Protein AF-A0A959SW18-F1 (afdb_monomer)

Foldseek 3Di:
DDWDWDADPVRPDTDTPDDDDFFDKDAADDPDDQFHKDFPDDRMDTDDPDDDDTDIHGPFAWFAWAWEFEPAFDFPWWKAKAWPVGPDGDIDGDDDGDGPTTDGFFIWIAMDTDDDPFQWDKDQRIDTHHNHHGYIYTHRPDDPPPPDPDPPDDDDQPAALVRDPDDQVWDKDDKDAAEDDPCGRQKIKIWALNPPHQPRNSPEIFIWMARNVSSHIHTQQAAPVSHHFPWHKDNWDADRHRFKIKTWTQRCRHPVPDNPSDIDIDMGGHD

Secondary structure (DSSP, 8-state):
--------SS-S----SSPPPTT-EEE----S-SS--EE-S-SEEE--SS-----EE--PPPEEEEEE---SPPTT-EEEEEETT-----EE-SS--EEEEEEETT-EEEEEEEE-SS--EEES-EEE--SSPPP-EEE-SPP-----S--------SS-TT------SS--EEEEEE--GGGTT-EEEEEE--TTSTT--SSS-EEEEEETTTTEEEE-SB-TTSPBPSS-EEEEEE-TTS-EEEEEE--TTTTSS--SSS-EEEEEE--

Structure (mmCIF, N/CA/C/O backbone):
data_AF-A0A959SW18-F1
#
_entry.id   AF-A0A959SW18-F1
#
loop_
_atom_site.group_PDB
_atom_site.id
_atom_site.type_symbol
_atom_site.label_atom_id
_atom_site.label_alt_id
_atom_site.label_comp_id
_atom_site.label_asym_id
_atom_site.label_entity_id
_atom_site.label_seq_id
_atom_site.pdbx_PDB_ins_code
_atom_site.Cartn_x
_atom_site.Cartn_y
_atom_site.Cartn_z
_atom_site.occupancy
_atom_site.B_iso_or_equiv
_atom_site.auth_seq_id
_atom_site.auth_comp_id
_atom_site.auth_asym_id
_atom_site.auth_atom_id
_atom_site.pdbx_PDB_model_num
ATOM 1 N N . MET A 1 1 ? 42.112 -13.154 -60.199 1.00 58.56 1 MET A N 1
ATOM 2 C CA . MET A 1 1 ? 41.289 -13.096 -58.971 1.00 58.56 1 MET A CA 1
ATOM 3 C C . MET A 1 1 ? 40.804 -11.661 -58.847 1.00 58.56 1 MET A C 1
ATOM 5 O O . MET A 1 1 ? 41.633 -10.777 -59.016 1.00 58.56 1 MET A O 1
ATOM 9 N N . ILE A 1 2 ? 39.502 -11.412 -58.680 1.00 68.75 2 ILE A N 1
ATOM 10 C CA . ILE A 1 2 ? 38.992 -10.038 -58.537 1.00 68.75 2 ILE A CA 1
ATOM 11 C C . ILE A 1 2 ? 39.357 -9.565 -57.130 1.00 68.75 2 ILE A C 1
ATOM 13 O O . ILE A 1 2 ? 38.978 -10.212 -56.157 1.00 68.75 2 ILE A O 1
ATOM 17 N N . GLN A 1 3 ? 40.125 -8.483 -57.039 1.00 74.56 3 GLN A N 1
ATOM 18 C CA . GLN A 1 3 ? 40.447 -7.830 -55.774 1.00 74.56 3 GLN A CA 1
ATOM 19 C C . GLN A 1 3 ? 39.430 -6.714 -55.527 1.00 74.56 3 GLN A C 1
ATOM 21 O O . GLN A 1 3 ? 39.090 -5.968 -56.446 1.00 74.56 3 GLN A O 1
ATOM 26 N N . THR A 1 4 ? 38.946 -6.588 -54.293 1.00 77.12 4 THR A N 1
ATOM 27 C CA . THR A 1 4 ? 37.979 -5.553 -53.909 1.00 77.12 4 THR A CA 1
ATOM 28 C C . THR A 1 4 ? 38.541 -4.746 -52.752 1.00 77.12 4 THR A C 1
ATOM 30 O O . THR A 1 4 ? 38.986 -5.308 -51.755 1.00 77.12 4 THR A O 1
ATOM 33 N N . ALA A 1 5 ? 38.502 -3.427 -52.894 1.00 76.12 5 ALA A N 1
ATOM 34 C CA . ALA A 1 5 ? 38.758 -2.474 -51.827 1.00 76.12 5 ALA A CA 1
ATOM 35 C C . ALA A 1 5 ? 37.468 -1.677 -51.590 1.00 76.12 5 ALA A C 1
ATOM 37 O O . ALA A 1 5 ? 36.764 -1.346 -52.545 1.00 76.12 5 ALA A O 1
ATOM 38 N N . VAL A 1 6 ? 37.139 -1.409 -50.326 1.00 76.69 6 VAL A N 1
ATOM 39 C CA . VAL A 1 6 ? 35.914 -0.698 -49.936 1.00 76.69 6 VAL A CA 1
ATOM 40 C C . VAL A 1 6 ? 36.297 0.627 -49.293 1.00 76.69 6 VAL A C 1
ATOM 42 O O . VAL A 1 6 ? 37.178 0.668 -48.440 1.00 76.69 6 VAL A O 1
ATOM 45 N N . LEU A 1 7 ? 35.627 1.694 -49.722 1.00 73.00 7 LEU A N 1
ATOM 46 C CA . LEU A 1 7 ? 35.718 3.034 -49.150 1.00 73.00 7 LEU A CA 1
ATOM 47 C C . LEU A 1 7 ? 34.389 3.356 -48.470 1.00 73.00 7 LEU A C 1
ATOM 49 O O . LEU A 1 7 ? 33.325 3.000 -48.985 1.00 73.00 7 LEU A O 1
ATOM 53 N N . ASP A 1 8 ? 34.448 4.057 -47.347 1.00 72.12 8 ASP A N 1
ATOM 54 C CA . ASP A 1 8 ? 33.274 4.562 -46.643 1.00 72.12 8 ASP A CA 1
ATOM 55 C C . ASP A 1 8 ? 33.537 5.978 -46.110 1.00 72.12 8 ASP A C 1
ATOM 57 O O . ASP A 1 8 ? 34.597 6.565 -46.326 1.00 72.12 8 ASP A O 1
ATOM 61 N N . SER A 1 9 ? 32.555 6.560 -45.424 1.00 66.25 9 SER A N 1
ATOM 62 C CA . SER A 1 9 ? 32.681 7.912 -44.872 1.00 66.25 9 SER A CA 1
ATOM 63 C C . SER A 1 9 ? 33.751 8.050 -43.782 1.00 66.25 9 SER A C 1
ATOM 65 O O . SER A 1 9 ? 34.141 9.173 -43.475 1.00 66.25 9 SER A O 1
ATOM 67 N N . ALA A 1 10 ? 34.204 6.950 -43.177 1.00 65.31 10 ALA A N 1
ATOM 68 C CA . ALA A 1 10 ? 35.284 6.937 -42.194 1.00 65.31 10 ALA A CA 1
ATOM 69 C C . ALA A 1 10 ? 36.661 6.685 -42.841 1.00 65.31 10 ALA A C 1
ATOM 71 O O . ALA A 1 10 ? 37.680 7.083 -42.278 1.00 65.31 10 ALA A O 1
ATOM 72 N N . HIS A 1 11 ? 36.698 6.088 -44.036 1.00 75.75 11 HIS A N 1
ATOM 73 C CA . HIS A 1 11 ? 37.912 5.713 -44.757 1.00 75.75 11 HIS A CA 1
ATOM 74 C C . HIS A 1 11 ? 37.887 6.260 -46.189 1.00 75.75 11 HIS A C 1
ATOM 76 O O . HIS A 1 11 ? 37.471 5.589 -47.134 1.00 75.75 11 HIS A O 1
ATOM 82 N N . LEU A 1 12 ? 38.383 7.492 -46.347 1.00 73.25 12 LEU A N 1
ATOM 83 C CA . LEU A 1 12 ? 38.463 8.191 -47.640 1.00 73.25 12 LEU A CA 1
ATOM 84 C C . LEU A 1 12 ? 39.585 7.675 -48.559 1.00 73.25 12 LEU A C 1
ATOM 86 O O . LEU A 1 12 ? 39.677 8.092 -49.711 1.00 73.25 12 LEU A O 1
ATOM 90 N N . THR A 1 13 ? 40.410 6.756 -48.056 1.00 78.31 13 THR A N 1
ATOM 91 C CA . THR A 1 13 ? 41.471 6.075 -48.798 1.00 78.31 13 THR A CA 1
ATOM 92 C C . THR A 1 13 ? 41.368 4.583 -48.523 1.00 78.31 13 THR A C 1
ATOM 94 O O . THR A 1 13 ? 41.236 4.176 -47.369 1.00 78.31 13 THR A O 1
ATOM 97 N N . ALA A 1 14 ? 41.462 3.762 -49.567 1.00 74.94 14 ALA A N 1
ATOM 98 C CA . ALA A 1 14 ? 41.478 2.313 -49.445 1.00 74.94 14 ALA A CA 1
ATOM 99 C C . ALA A 1 14 ? 42.622 1.728 -50.267 1.00 74.94 14 ALA A C 1
ATOM 101 O O . ALA A 1 14 ? 42.955 2.221 -51.344 1.00 74.94 14 ALA A O 1
ATOM 102 N N . TYR A 1 15 ? 43.202 0.655 -49.745 1.00 78.38 15 TYR A N 1
ATOM 103 C CA . TYR A 1 15 ? 44.282 -0.079 -50.385 1.00 78.38 15 TYR A CA 1
ATOM 104 C C . TYR A 1 15 ? 43.770 -1.454 -50.789 1.00 78.38 15 TYR A C 1
ATOM 106 O O . TYR A 1 15 ? 42.991 -2.076 -50.063 1.00 78.38 15 TYR A O 1
ATOM 114 N N . PHE A 1 16 ? 44.206 -1.938 -51.949 1.00 75.56 16 PHE A N 1
ATOM 115 C CA . PHE A 1 16 ? 43.901 -3.305 -52.341 1.00 75.56 16 PHE A CA 1
ATOM 116 C C . PHE A 1 16 ? 44.627 -4.295 -51.418 1.00 75.56 16 PHE A C 1
ATOM 118 O O . PHE A 1 16 ? 45.749 -4.019 -50.989 1.00 75.56 16 PHE A O 1
ATOM 125 N N . PRO A 1 17 ? 44.029 -5.466 -51.129 1.00 71.56 17 PRO A N 1
ATOM 126 C CA . PRO A 1 17 ? 44.628 -6.465 -50.237 1.00 71.56 17 PRO A CA 1
ATOM 127 C C . PRO A 1 17 ? 45.965 -7.019 -50.748 1.00 71.56 17 PRO A C 1
ATOM 129 O O . PRO A 1 17 ? 46.736 -7.598 -49.986 1.00 71.56 17 PRO A O 1
ATOM 132 N N . GLN A 1 18 ? 46.218 -6.884 -52.050 1.00 77.06 18 GLN A N 1
ATOM 133 C CA . GLN A 1 18 ? 47.442 -7.288 -52.729 1.00 77.06 18 GLN A CA 1
ATOM 134 C C . GLN A 1 18 ? 47.889 -6.176 -53.677 1.00 77.06 18 GLN A C 1
ATOM 136 O O . GLN A 1 18 ? 47.061 -5.415 -54.186 1.00 77.06 18 GLN A O 1
ATOM 141 N N . GLN A 1 19 ? 49.197 -6.102 -53.925 1.00 74.94 19 GLN A N 1
ATOM 142 C CA . GLN A 1 19 ? 49.773 -5.176 -54.894 1.00 74.94 19 GLN A CA 1
ATOM 143 C C . GLN A 1 19 ? 49.234 -5.496 -56.295 1.00 74.94 19 GLN A C 1
ATOM 145 O O . GLN A 1 19 ? 49.289 -6.643 -56.736 1.00 74.94 19 GLN A O 1
ATOM 150 N N . LEU A 1 20 ? 48.680 -4.485 -56.965 1.00 76.88 20 LEU A N 1
ATOM 151 C CA . LEU A 1 20 ? 48.174 -4.603 -58.330 1.00 76.88 20 LEU A CA 1
ATOM 152 C C . LEU A 1 20 ? 49.285 -4.272 -59.329 1.00 76.88 20 LEU A C 1
ATOM 154 O O . LEU A 1 20 ? 50.064 -3.343 -59.107 1.00 76.88 20 LEU A O 1
ATOM 158 N N . ASP A 1 21 ? 49.332 -5.005 -60.438 1.00 81.94 21 ASP A N 1
ATOM 159 C CA . ASP A 1 21 ? 50.273 -4.726 -61.522 1.00 81.94 21 ASP A CA 1
ATOM 160 C C . ASP A 1 21 ? 49.770 -3.566 -62.392 1.00 81.94 21 ASP A C 1
ATOM 162 O O . ASP A 1 21 ? 48.576 -3.453 -62.693 1.00 81.94 21 ASP A O 1
ATOM 166 N N . SER A 1 22 ? 50.696 -2.723 -62.853 1.00 80.06 22 SER A N 1
ATOM 167 C CA . SER A 1 22 ? 50.399 -1.689 -63.849 1.00 80.06 22 SER A CA 1
ATOM 168 C C . SER A 1 22 ? 49.852 -2.335 -65.127 1.00 80.06 22 SER A C 1
ATOM 170 O O . SER A 1 22 ? 50.411 -3.316 -65.619 1.00 80.06 22 SER A O 1
ATOM 172 N N . GLY A 1 23 ? 48.745 -1.812 -65.659 1.00 79.75 23 GLY A N 1
ATOM 173 C CA . GLY A 1 23 ? 48.046 -2.407 -66.805 1.00 79.75 23 GLY A CA 1
ATOM 174 C C . GLY A 1 23 ? 46.789 -3.218 -66.457 1.00 79.75 23 GLY A C 1
ATOM 175 O O . GLY A 1 23 ? 46.028 -3.559 -67.361 1.00 79.75 23 GLY A O 1
ATOM 176 N N . GLN A 1 24 ? 46.518 -3.498 -65.177 1.00 85.31 24 GLN A N 1
ATOM 177 C CA . GLN A 1 24 ? 45.291 -4.192 -64.762 1.00 85.31 24 GLN A CA 1
ATOM 178 C C . GLN A 1 24 ? 44.058 -3.277 -64.822 1.00 85.31 24 GLN A C 1
ATOM 180 O O . GLN A 1 24 ? 44.128 -2.104 -64.465 1.00 85.31 24 GLN A O 1
ATOM 185 N N . HIS A 1 25 ? 42.909 -3.811 -65.247 1.00 85.25 25 HIS A N 1
ATOM 186 C CA . HIS A 1 25 ? 41.654 -3.056 -65.288 1.00 85.25 25 HIS A CA 1
ATOM 187 C C . HIS A 1 25 ? 40.999 -2.955 -63.909 1.00 85.25 25 HIS A C 1
ATOM 189 O O . HIS A 1 25 ? 40.935 -3.940 -63.174 1.00 85.25 25 HIS A O 1
ATOM 195 N N . TYR A 1 26 ? 40.433 -1.790 -63.601 1.00 84.50 26 TYR A N 1
ATOM 196 C CA . TYR A 1 26 ? 39.593 -1.583 -62.424 1.00 84.50 26 TYR A CA 1
ATOM 197 C C . TYR A 1 26 ? 38.208 -1.069 -62.818 1.00 84.50 26 TYR A C 1
ATOM 199 O O . TYR A 1 26 ? 38.037 -0.428 -63.855 1.00 84.50 26 TYR A O 1
ATOM 207 N N . THR A 1 27 ? 37.227 -1.332 -61.955 1.00 85.62 27 THR A N 1
ATOM 208 C CA . THR A 1 27 ? 35.882 -0.747 -62.010 1.00 85.62 27 THR A CA 1
ATOM 209 C C . THR A 1 27 ? 35.487 -0.282 -60.614 1.00 85.62 27 THR A C 1
ATOM 211 O O . THR A 1 27 ? 35.917 -0.856 -59.614 1.00 85.62 27 THR A O 1
ATOM 214 N N . ILE A 1 28 ? 34.694 0.780 -60.549 1.00 82.12 28 ILE A N 1
ATOM 215 C CA . ILE A 1 28 ? 34.206 1.395 -59.321 1.00 82.12 28 ILE A CA 1
ATOM 216 C C . ILE A 1 28 ? 32.687 1.384 -59.393 1.00 82.12 28 ILE A C 1
ATOM 218 O O . ILE A 1 28 ? 32.089 1.904 -60.336 1.00 82.12 28 ILE A O 1
ATOM 222 N N . ALA A 1 29 ? 32.065 0.805 -58.375 1.00 81.94 29 ALA A N 1
ATOM 223 C CA . ALA A 1 29 ? 30.624 0.782 -58.227 1.00 81.94 29 ALA A CA 1
ATOM 224 C C . ALA A 1 29 ? 30.258 1.084 -56.780 1.00 81.94 29 ALA A C 1
ATOM 226 O O . ALA A 1 29 ? 30.948 0.676 -55.844 1.00 81.94 29 ALA A O 1
ATOM 227 N N . GLN A 1 30 ? 29.144 1.783 -56.599 1.00 81.62 30 GLN A N 1
ATOM 228 C CA . GLN A 1 30 ? 28.550 1.902 -55.285 1.00 81.62 30 GLN A CA 1
ATOM 229 C C . GLN A 1 30 ? 27.933 0.557 -54.895 1.00 81.62 30 GLN A C 1
ATOM 231 O O . GLN A 1 30 ? 27.049 0.052 -55.581 1.00 81.62 30 GLN A O 1
ATOM 236 N N . ILE A 1 31 ? 28.397 -0.008 -53.783 1.00 78.12 31 ILE A N 1
ATOM 237 C CA . ILE A 1 31 ? 27.920 -1.304 -53.283 1.00 78.12 31 ILE A CA 1
ATOM 238 C C . ILE A 1 31 ? 26.751 -1.172 -52.299 1.00 78.12 31 ILE A C 1
ATOM 240 O O . ILE A 1 31 ? 25.928 -2.074 -52.195 1.00 78.12 31 ILE A O 1
ATOM 244 N N . SER A 1 32 ? 26.681 -0.063 -51.557 1.00 70.06 32 SER A N 1
ATOM 245 C CA . SER A 1 32 ? 25.625 0.216 -50.582 1.00 70.06 32 SER A CA 1
ATOM 246 C C . SER A 1 32 ? 25.574 1.708 -50.238 1.00 70.06 32 SER A C 1
ATOM 248 O O . SER A 1 32 ? 26.474 2.477 -50.588 1.00 70.06 32 SER A O 1
ATOM 250 N N . GLY A 1 33 ? 24.505 2.126 -49.567 1.00 66.25 33 GLY A N 1
ATOM 251 C CA . GLY A 1 33 ? 24.338 3.481 -49.048 1.00 66.25 33 GLY A CA 1
ATOM 252 C C . GLY A 1 33 ? 22.934 4.035 -49.303 1.00 66.25 33 GLY A C 1
ATOM 253 O O . GLY A 1 33 ? 22.247 3.573 -50.210 1.00 66.25 33 GLY A O 1
ATOM 254 N N . PRO A 1 34 ? 22.500 5.043 -48.527 1.00 61.22 34 PRO A N 1
ATOM 255 C CA . PRO A 1 34 ? 21.140 5.592 -48.596 1.00 61.22 34 PRO A CA 1
ATOM 256 C C . PRO A 1 34 ? 20.905 6.506 -49.812 1.00 61.22 34 PRO A C 1
ATOM 258 O O . PRO A 1 34 ? 19.837 7.090 -49.955 1.00 61.22 34 PRO A O 1
ATOM 261 N N . ARG A 1 35 ? 21.916 6.694 -50.667 1.00 69.00 35 ARG A N 1
ATOM 262 C CA . ARG A 1 35 ? 21.889 7.584 -51.835 1.00 69.00 35 ARG A CA 1
ATOM 263 C C . ARG A 1 35 ? 22.363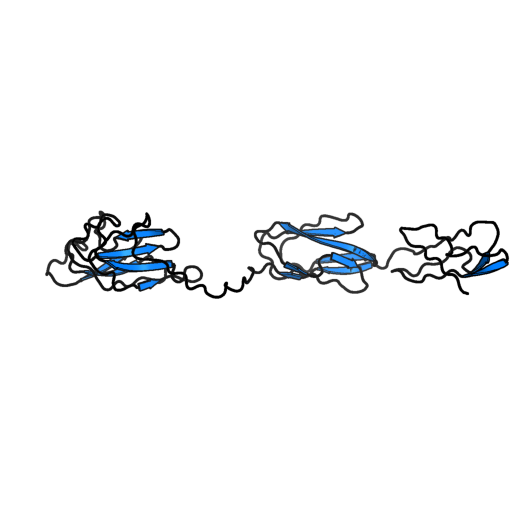 6.804 -53.044 1.00 69.00 35 ARG A C 1
ATOM 265 O O . ARG A 1 35 ? 23.291 6.021 -52.902 1.00 69.00 35 ARG A O 1
ATOM 272 N N . THR A 1 36 ? 21.817 7.075 -54.223 1.00 72.38 36 THR A N 1
ATOM 273 C CA . THR A 1 36 ? 22.502 6.701 -55.467 1.00 72.38 36 THR A CA 1
ATOM 274 C C . THR A 1 36 ? 23.534 7.779 -55.768 1.00 72.38 36 THR A C 1
ATOM 276 O O . THR A 1 36 ? 23.188 8.937 -55.997 1.00 72.38 36 THR A O 1
ATOM 279 N N . CYS A 1 37 ? 24.806 7.417 -55.698 1.00 76.31 37 CYS A N 1
ATOM 280 C CA . CYS A 1 37 ? 25.914 8.326 -55.910 1.00 76.31 37 CYS A CA 1
ATOM 281 C C . CYS A 1 37 ? 26.321 8.355 -57.384 1.00 76.31 37 CYS A C 1
ATOM 283 O O . CYS A 1 37 ? 26.583 7.317 -57.990 1.00 76.31 37 CYS A O 1
ATOM 285 N N . ASN A 1 38 ? 26.444 9.556 -57.945 1.00 79.19 38 ASN A N 1
ATOM 286 C CA . ASN A 1 38 ? 26.991 9.738 -59.281 1.00 79.19 38 ASN A CA 1
ATOM 287 C C . ASN A 1 38 ? 28.516 9.805 -59.192 1.00 79.19 38 ASN A C 1
ATOM 289 O O . ASN A 1 38 ? 29.076 10.685 -58.534 1.00 79.19 38 ASN A O 1
ATOM 293 N N . LEU A 1 39 ? 29.192 8.879 -59.868 1.00 79.00 39 LEU A N 1
ATOM 294 C CA . LEU A 1 39 ? 30.636 8.943 -60.067 1.00 79.00 39 LEU A CA 1
ATOM 295 C C . LEU A 1 39 ? 30.913 10.067 -61.072 1.00 79.00 39 LEU A C 1
ATOM 297 O O . LEU A 1 39 ? 30.594 9.954 -62.250 1.00 79.00 39 LEU A O 1
ATOM 301 N N . LEU A 1 40 ? 31.460 11.179 -60.582 1.00 71.69 40 LEU A N 1
ATOM 302 C CA . LEU A 1 40 ? 31.761 12.378 -61.375 1.00 71.69 40 LEU A CA 1
ATOM 303 C C . LEU A 1 40 ? 33.093 12.252 -62.140 1.00 71.69 40 LEU A C 1
ATOM 305 O O . LEU A 1 40 ? 33.457 13.132 -62.913 1.00 71.69 40 LEU A O 1
ATOM 309 N N . SER A 1 41 ? 33.822 11.161 -61.904 1.00 73.00 41 SER A N 1
ATOM 310 C CA . SER A 1 41 ? 35.106 10.791 -62.518 1.00 73.00 41 SER A CA 1
ATOM 311 C C . SER A 1 41 ? 34.987 9.421 -63.206 1.00 73.00 41 SER A C 1
ATOM 313 O O . SER A 1 41 ? 33.931 8.791 -63.133 1.00 73.00 41 SER A O 1
ATOM 315 N N . GLN A 1 42 ? 36.038 8.954 -63.894 1.00 73.44 42 GLN A N 1
ATOM 316 C CA . GLN A 1 42 ? 36.007 7.664 -64.597 1.00 73.44 42 GLN A CA 1
ATOM 317 C C . GLN A 1 42 ? 35.749 6.505 -63.618 1.00 73.44 42 GLN A C 1
ATOM 319 O O . GLN A 1 42 ? 36.526 6.260 -62.701 1.00 73.44 42 GLN A O 1
ATOM 324 N N . ASN A 1 43 ? 34.649 5.776 -63.828 1.00 74.44 43 ASN A N 1
ATOM 325 C CA . ASN A 1 43 ? 34.240 4.627 -63.013 1.00 74.44 43 ASN A CA 1
ATOM 326 C C . ASN A 1 43 ? 34.921 3.312 -63.423 1.00 74.44 43 ASN A C 1
ATOM 328 O O . ASN A 1 43 ? 34.624 2.258 -62.867 1.00 74.44 43 ASN A O 1
ATOM 332 N N . GLN A 1 44 ? 35.809 3.361 -64.408 1.00 84.00 44 GLN A N 1
ATOM 333 C CA . GLN A 1 44 ? 36.620 2.245 -64.863 1.00 84.00 44 GLN A CA 1
ATOM 334 C C . GLN A 1 44 ? 37.891 2.777 -65.515 1.00 84.00 44 GLN A C 1
ATOM 336 O O . GLN A 1 44 ? 37.883 3.861 -66.099 1.00 84.00 44 GLN A O 1
ATOM 341 N N . GLY A 1 45 ? 38.972 2.012 -65.447 1.00 84.44 45 GLY A N 1
ATOM 342 C CA . GLY A 1 45 ? 40.250 2.427 -66.007 1.00 84.44 45 GLY A CA 1
ATOM 343 C C . GLY A 1 45 ? 41.312 1.348 -65.889 1.00 84.44 45 GLY A C 1
ATOM 344 O O . GLY A 1 45 ? 41.001 0.171 -65.703 1.00 84.44 45 GLY A O 1
ATOM 345 N N . VAL A 1 46 ? 42.570 1.761 -66.021 1.00 85.00 46 VAL A N 1
ATOM 346 C CA . VAL A 1 46 ? 43.739 0.888 -65.918 1.00 85.00 46 VAL A CA 1
ATOM 347 C C . VAL A 1 46 ? 44.635 1.383 -64.787 1.00 85.00 46 VAL A C 1
ATOM 349 O O . VAL A 1 46 ? 44.885 2.583 -64.673 1.00 85.00 46 VAL A O 1
ATOM 352 N N . VAL A 1 47 ? 45.095 0.465 -63.939 1.00 83.19 47 VAL A N 1
ATOM 353 C CA . VAL A 1 47 ? 46.028 0.743 -62.845 1.00 83.19 47 VAL A CA 1
ATOM 354 C C . VAL A 1 47 ? 47.339 1.266 -63.427 1.00 83.19 47 VAL A C 1
ATOM 356 O O . VAL A 1 47 ? 47.889 0.687 -64.365 1.00 83.19 47 VAL A O 1
ATOM 359 N N . SER A 1 48 ? 47.834 2.363 -62.859 1.00 83.00 48 SER A N 1
ATOM 360 C CA . SER A 1 48 ? 49.099 2.997 -63.230 1.00 83.00 48 SER A CA 1
ATOM 361 C C . SER A 1 48 ? 49.916 3.316 -61.977 1.00 83.00 48 SER A C 1
ATOM 363 O O . SER A 1 48 ? 49.490 3.031 -60.861 1.00 83.00 48 SER A O 1
ATOM 365 N N . ASN A 1 49 ? 51.077 3.949 -62.149 1.00 80.56 49 ASN A N 1
ATOM 366 C CA . ASN A 1 49 ? 51.957 4.335 -61.041 1.00 80.56 49 ASN A CA 1
ATOM 367 C C . ASN A 1 49 ? 51.481 5.603 -60.297 1.00 80.56 49 ASN A C 1
ATOM 369 O O . ASN A 1 49 ? 52.271 6.242 -59.606 1.00 80.56 49 ASN A O 1
ATOM 373 N N . SER A 1 50 ? 50.229 6.018 -60.485 1.00 81.62 50 SER A N 1
ATOM 374 C CA . SER A 1 50 ? 49.632 7.203 -59.867 1.00 81.62 50 SER A CA 1
ATOM 375 C C . SER A 1 50 ? 48.336 6.842 -59.153 1.00 81.62 50 SER A C 1
ATOM 377 O O . SER A 1 50 ? 47.616 5.939 -59.586 1.00 81.62 50 SER A O 1
ATOM 379 N N . ASP A 1 51 ? 48.035 7.577 -58.082 1.00 79.50 51 ASP A N 1
ATOM 380 C CA . ASP A 1 51 ? 46.813 7.391 -57.305 1.00 79.50 51 ASP A CA 1
ATOM 381 C C . ASP A 1 51 ? 45.564 7.613 -58.166 1.00 79.50 51 ASP A C 1
ATOM 383 O O . ASP A 1 51 ? 45.488 8.533 -58.987 1.00 79.50 51 ASP A O 1
ATOM 387 N N . ILE A 1 52 ? 44.554 6.771 -57.953 1.00 79.00 52 ILE A N 1
ATOM 388 C CA . ILE A 1 52 ? 43.260 6.886 -58.622 1.00 79.00 52 ILE A CA 1
ATOM 389 C C . ILE A 1 52 ? 42.380 7.808 -57.781 1.00 79.00 52 ILE A C 1
ATOM 391 O O . ILE A 1 52 ? 41.907 7.436 -56.708 1.00 79.00 52 ILE A O 1
ATOM 395 N N . LEU A 1 53 ? 42.155 9.021 -58.279 1.00 76.56 53 LEU A N 1
ATOM 396 C CA . LEU A 1 53 ? 41.313 10.018 -57.626 1.00 76.56 53 LEU A CA 1
ATOM 397 C C . LEU A 1 53 ? 39.856 9.845 -58.062 1.00 76.56 53 LEU A C 1
ATOM 399 O O . LEU A 1 53 ? 39.522 10.021 -59.234 1.00 76.56 53 LEU A O 1
ATOM 403 N N . ILE A 1 54 ? 38.985 9.518 -57.107 1.00 76.06 54 ILE A N 1
ATOM 404 C CA . ILE A 1 54 ? 37.560 9.293 -57.353 1.00 76.06 54 ILE A CA 1
ATOM 405 C C . ILE A 1 54 ? 36.774 10.474 -56.793 1.00 76.06 54 ILE A C 1
ATOM 407 O O . ILE A 1 54 ? 36.780 10.737 -55.594 1.00 76.06 54 ILE A O 1
ATOM 411 N N . SER A 1 55 ? 36.064 11.174 -57.671 1.00 77.06 55 SER A N 1
ATOM 412 C CA . SER A 1 55 ? 35.098 12.206 -57.292 1.00 77.06 55 SER A CA 1
ATOM 413 C C . SER A 1 55 ? 33.683 11.644 -57.357 1.00 77.06 55 SER A C 1
ATOM 415 O O . SER A 1 55 ? 33.263 11.131 -58.397 1.00 77.06 55 SER A O 1
ATOM 417 N N . VAL A 1 56 ? 32.946 11.750 -56.251 1.00 77.12 56 VAL A N 1
ATOM 418 C CA . VAL A 1 56 ? 31.601 11.184 -56.097 1.00 77.12 56 VAL A CA 1
ATOM 419 C C . VAL A 1 56 ? 30.640 12.262 -55.603 1.00 77.12 56 VAL A C 1
ATOM 421 O O . VAL A 1 56 ? 30.880 12.893 -54.578 1.00 77.12 56 VAL A O 1
ATOM 424 N N . GLY A 1 57 ? 29.541 12.470 -56.328 1.00 76.38 57 GLY A N 1
ATOM 425 C CA . GLY A 1 57 ? 28.469 13.387 -55.951 1.00 76.38 57 GLY A CA 1
ATOM 426 C C . GLY A 1 57 ? 27.195 12.622 -55.621 1.00 76.38 57 GLY A C 1
ATOM 427 O O . GLY A 1 57 ? 26.586 12.032 -56.508 1.00 76.38 57 GLY A O 1
ATOM 428 N N . CYS A 1 58 ? 26.761 12.649 -54.361 1.00 71.25 58 CYS A N 1
ATOM 429 C CA . CYS A 1 58 ? 25.589 11.883 -53.913 1.00 71.25 58 CYS A CA 1
ATOM 430 C C . CYS A 1 58 ? 24.327 12.729 -53.662 1.00 71.25 58 CYS A C 1
ATOM 432 O O . CYS A 1 58 ? 23.334 12.195 -53.178 1.00 71.25 58 CYS A O 1
ATOM 434 N N . GLY A 1 59 ? 24.355 14.038 -53.947 1.00 70.38 59 GLY A N 1
ATOM 435 C CA . GLY A 1 59 ? 23.225 14.947 -53.702 1.00 70.38 59 GLY A CA 1
ATOM 436 C C . GLY A 1 59 ? 22.795 15.042 -52.226 1.00 70.38 59 GLY A C 1
ATOM 437 O O . GLY A 1 59 ? 23.506 14.587 -51.321 1.00 70.38 59 GLY A O 1
ATOM 438 N N . HIS A 1 60 ? 21.625 15.644 -51.988 1.00 62.03 60 HIS A N 1
ATOM 439 C CA . HIS A 1 60 ? 20.966 15.662 -50.676 1.00 62.03 60 HIS A CA 1
ATOM 440 C C . HIS A 1 60 ? 20.084 14.413 -50.507 1.00 62.03 60 HIS A C 1
ATOM 442 O O . HIS A 1 60 ? 19.442 14.012 -51.479 1.00 62.03 60 HIS A O 1
ATOM 448 N N . PRO A 1 61 ? 20.025 13.795 -49.313 1.00 59.38 61 PRO A N 1
ATOM 449 C CA . PRO A 1 61 ? 19.163 12.637 -49.094 1.00 59.38 61 PRO A CA 1
ATOM 450 C C . PRO A 1 61 ? 17.683 12.991 -49.290 1.00 59.38 61 PRO A C 1
ATOM 452 O O . PRO A 1 61 ? 17.288 14.121 -48.977 1.00 59.38 61 PRO A O 1
ATOM 455 N N . PRO A 1 62 ? 16.851 12.037 -49.743 1.00 61.06 62 PRO A N 1
ATOM 456 C CA . PRO A 1 62 ? 15.408 12.196 -49.675 1.00 61.06 62 PRO A CA 1
ATOM 457 C C . PRO A 1 62 ? 14.981 12.382 -48.217 1.00 61.06 62 PRO A C 1
ATOM 459 O O . PRO A 1 62 ? 15.586 11.836 -47.289 1.00 61.06 62 PRO A O 1
ATOM 462 N N . LEU A 1 63 ? 13.947 13.197 -48.029 1.00 61.16 63 LEU A N 1
ATOM 463 C CA . LEU A 1 63 ? 13.434 13.523 -46.713 1.00 61.16 63 LEU A CA 1
ATOM 464 C C . LEU A 1 63 ? 12.265 12.589 -46.348 1.00 61.16 63 LEU A C 1
ATOM 466 O O . LEU A 1 63 ? 11.222 12.632 -46.997 1.00 61.16 63 LEU A O 1
ATOM 470 N N . THR A 1 64 ? 12.405 11.784 -45.296 1.00 57.84 64 THR A N 1
ATOM 471 C CA . THR A 1 64 ? 11.354 10.889 -44.787 1.00 57.84 64 THR A CA 1
ATOM 472 C C . THR A 1 64 ? 10.487 11.582 -43.742 1.00 57.84 64 THR A C 1
ATOM 474 O O . THR A 1 64 ? 10.996 12.223 -42.823 1.00 57.84 64 THR A O 1
ATOM 477 N N . LEU A 1 65 ? 9.165 11.406 -43.834 1.00 56.69 65 LEU A N 1
ATOM 478 C CA . LEU A 1 65 ? 8.218 11.857 -42.811 1.00 56.69 65 LEU A CA 1
ATOM 479 C C . LEU A 1 65 ? 8.397 11.055 -41.514 1.00 56.69 65 LEU A C 1
ATOM 481 O O . LEU A 1 65 ? 8.053 9.874 -41.433 1.00 56.69 65 LEU A O 1
ATOM 485 N N . PHE A 1 66 ? 8.906 11.716 -40.478 1.00 56.88 66 PHE A N 1
ATOM 486 C CA . PHE A 1 66 ? 9.118 11.127 -39.159 1.00 56.88 66 PHE A CA 1
ATOM 487 C C . PHE A 1 66 ? 7.911 11.399 -38.247 1.00 56.88 66 PHE A C 1
ATOM 489 O O . PHE A 1 66 ? 7.553 12.556 -38.009 1.00 56.88 66 PHE A O 1
ATOM 496 N N . LYS A 1 67 ? 7.258 10.337 -37.748 1.00 58.03 67 LYS A N 1
ATOM 497 C CA . LYS A 1 67 ? 5.998 10.422 -36.987 1.00 58.03 67 LYS A CA 1
ATOM 498 C C . LYS A 1 67 ? 6.117 9.754 -35.616 1.00 58.03 67 LYS A C 1
ATOM 500 O O . LYS A 1 67 ? 5.896 8.557 -35.479 1.00 58.03 67 LYS A O 1
ATOM 505 N N . ILE A 1 68 ? 6.363 10.545 -34.577 1.00 58.00 68 ILE A N 1
ATOM 506 C CA . ILE A 1 68 ? 6.387 10.050 -33.194 1.00 58.00 68 ILE A CA 1
ATOM 507 C C . ILE A 1 68 ? 4.946 9.894 -32.682 1.00 58.00 68 ILE A C 1
ATOM 509 O O . ILE A 1 68 ? 4.153 10.833 -32.778 1.00 58.00 68 ILE A O 1
ATOM 513 N N . ASN A 1 69 ? 4.610 8.734 -32.107 1.00 57.44 69 ASN A N 1
ATOM 514 C CA . ASN A 1 69 ? 3.324 8.499 -31.449 1.00 57.44 69 ASN A CA 1
ATOM 515 C C . ASN A 1 69 ? 3.532 8.019 -30.007 1.00 57.44 69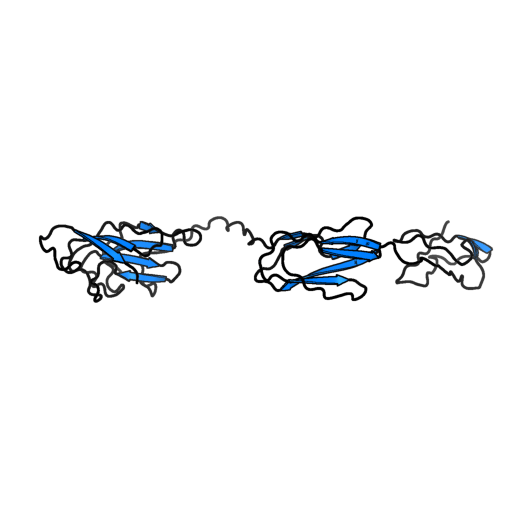 ASN A C 1
ATOM 517 O O . ASN A 1 69 ? 3.800 6.846 -29.775 1.00 57.44 69 ASN A O 1
ATOM 521 N N . VAL A 1 70 ? 3.404 8.931 -29.045 1.00 57.94 70 VAL A N 1
ATOM 522 C CA . VAL A 1 70 ? 3.654 8.650 -27.626 1.00 57.94 70 VAL A CA 1
ATOM 523 C C . VAL A 1 70 ? 2.344 8.254 -26.939 1.00 57.94 70 VAL A C 1
ATOM 525 O O . VAL A 1 70 ? 1.363 8.991 -27.027 1.00 57.94 70 VAL A O 1
ATOM 528 N N . VAL A 1 71 ? 2.305 7.100 -26.266 1.00 59.88 71 VAL A N 1
ATOM 529 C CA . VAL A 1 71 ? 1.068 6.516 -25.715 1.00 59.88 71 VAL A CA 1
ATOM 530 C C . VAL A 1 71 ? 1.234 6.236 -24.224 1.00 59.88 71 VAL A C 1
ATOM 532 O O . VAL A 1 71 ? 2.170 5.556 -23.840 1.00 59.88 71 VAL A O 1
ATOM 535 N N . GLY A 1 72 ? 0.297 6.688 -23.386 1.00 57.44 72 GLY A N 1
ATOM 536 C CA . GLY A 1 72 ? 0.342 6.446 -21.934 1.00 57.44 72 GLY A CA 1
ATOM 537 C C . GLY A 1 72 ? 1.068 7.526 -21.128 1.00 57.44 72 GLY A C 1
ATOM 538 O O . GLY A 1 72 ? 1.576 7.226 -20.055 1.00 57.44 72 GLY A O 1
ATOM 539 N N . VAL A 1 73 ? 1.111 8.753 -21.653 1.00 59.25 73 VAL A N 1
ATOM 540 C CA . VAL A 1 73 ? 1.835 9.900 -21.087 1.00 59.25 73 VAL A CA 1
ATOM 541 C C . VAL A 1 73 ? 0.910 10.775 -20.238 1.00 59.25 73 VAL A C 1
ATOM 543 O O . VAL A 1 73 ? -0.093 11.280 -20.752 1.00 59.25 73 VAL A O 1
ATOM 546 N N . ASP A 1 74 ? 1.274 11.023 -18.980 1.00 59.34 74 ASP A N 1
ATOM 547 C CA . ASP A 1 74 ? 0.521 11.896 -18.064 1.00 59.34 74 ASP A CA 1
ATOM 548 C C . ASP A 1 74 ? 0.957 13.375 -18.175 1.00 59.34 74 ASP A C 1
ATOM 550 O O . ASP A 1 74 ? 2.003 13.725 -18.732 1.00 59.34 74 ASP A O 1
ATOM 554 N N . SER A 1 75 ? 0.147 14.292 -17.634 1.00 57.84 75 SER A N 1
ATOM 555 C CA . SER A 1 75 ? 0.465 15.725 -17.629 1.00 57.84 75 SER A CA 1
ATOM 556 C C . SER A 1 75 ? 1.797 16.007 -16.917 1.00 57.84 75 SER A C 1
ATOM 558 O O . SER A 1 75 ? 1.950 15.686 -15.740 1.00 57.84 75 SER A O 1
ATOM 560 N N . GLY A 1 76 ? 2.734 16.671 -17.603 1.00 59.25 76 GLY A N 1
ATOM 561 C CA . GLY A 1 76 ? 4.023 17.096 -17.035 1.00 59.25 76 GLY A CA 1
ATOM 562 C C . GLY A 1 76 ? 5.234 16.262 -17.461 1.00 59.25 76 GLY A C 1
ATOM 563 O O . GLY A 1 76 ? 6.360 16.649 -17.159 1.00 59.25 76 GLY A O 1
ATOM 564 N N . GLU A 1 77 ? 5.032 15.169 -18.192 1.00 67.31 77 GLU A N 1
ATOM 565 C CA . GLU A 1 77 ? 6.126 14.423 -18.818 1.00 67.31 77 GLU A CA 1
ATOM 566 C C . GLU A 1 77 ? 6.689 15.195 -20.020 1.00 67.31 77 GLU A C 1
ATOM 568 O O . GLU A 1 77 ? 5.940 15.780 -20.811 1.00 67.31 77 GLU A O 1
ATOM 573 N N . THR A 1 78 ? 8.020 15.228 -20.131 1.00 65.94 78 THR A N 1
ATOM 574 C CA . THR A 1 78 ? 8.740 15.919 -21.204 1.00 65.94 78 THR A CA 1
ATOM 575 C C . THR A 1 78 ? 9.798 15.020 -21.822 1.00 65.94 78 THR A C 1
ATOM 577 O O . THR A 1 78 ? 10.537 14.296 -21.145 1.00 65.94 78 THR A O 1
ATOM 580 N N . PHE A 1 79 ? 9.893 15.107 -23.141 1.00 70.31 79 PHE A N 1
ATOM 581 C CA . PHE A 1 79 ? 10.828 14.334 -23.940 1.00 70.31 79 PHE A CA 1
ATOM 582 C C . PHE A 1 79 ? 11.708 15.269 -24.755 1.00 70.31 79 PHE A C 1
ATOM 584 O O . PHE A 1 79 ? 11.293 16.362 -25.149 1.00 70.31 79 PHE A O 1
ATOM 591 N N . LEU A 1 80 ? 12.919 14.795 -25.013 1.00 71.50 80 LEU A N 1
ATOM 592 C CA . LEU A 1 80 ? 13.900 15.423 -25.868 1.00 71.50 80 LEU A CA 1
ATOM 593 C C . LEU A 1 80 ? 14.163 14.532 -27.071 1.00 71.50 80 LEU A C 1
ATOM 595 O O . LEU A 1 80 ? 14.465 13.344 -26.939 1.00 71.50 80 LEU A O 1
ATOM 599 N N . PHE A 1 81 ? 14.105 15.151 -28.239 1.00 70.12 81 PHE A N 1
ATOM 600 C CA . PHE A 1 81 ? 14.563 14.573 -29.488 1.00 70.12 81 PHE A CA 1
ATOM 601 C C . PHE A 1 81 ? 15.853 15.266 -29.927 1.00 70.12 81 PHE A C 1
ATOM 603 O O . PHE A 1 81 ? 15.984 16.489 -29.807 1.00 70.12 81 PHE A O 1
ATOM 610 N N . SER A 1 82 ? 16.778 14.470 -30.450 1.00 65.00 82 SER A N 1
ATOM 611 C CA . SER A 1 82 ? 18.029 14.923 -31.051 1.00 65.00 82 SER A CA 1
ATOM 612 C C . SER A 1 82 ? 18.379 14.062 -32.260 1.00 65.00 82 SER A C 1
ATOM 614 O O . SER A 1 82 ? 18.064 12.869 -32.286 1.00 65.00 82 SER A O 1
ATOM 616 N N . ASP A 1 83 ? 19.081 14.650 -33.224 1.00 66.88 83 ASP A N 1
ATOM 617 C CA . ASP A 1 83 ? 19.659 13.940 -34.361 1.00 66.88 83 ASP A CA 1
ATOM 618 C C . ASP A 1 83 ? 21.171 14.181 -34.492 1.00 66.88 83 ASP A C 1
ATOM 620 O O . ASP A 1 83 ? 21.766 15.016 -33.806 1.00 66.88 83 ASP A O 1
ATOM 624 N N . SER A 1 84 ? 21.794 13.432 -35.402 1.00 62.84 84 SER A N 1
ATOM 625 C CA . SER A 1 84 ? 23.219 13.561 -35.759 1.00 62.84 84 SER A CA 1
ATOM 626 C C . SER A 1 84 ? 23.624 14.931 -36.328 1.00 62.84 84 SER A C 1
ATOM 628 O O . SER A 1 84 ? 24.812 15.242 -36.378 1.00 62.84 84 SER A O 1
ATOM 630 N N . HIS A 1 85 ? 22.657 15.773 -36.700 1.00 62.09 85 HIS A N 1
ATOM 631 C CA . HIS A 1 85 ? 22.875 17.131 -37.195 1.00 62.09 85 HIS A CA 1
ATOM 632 C C . HIS A 1 85 ? 22.777 18.192 -36.086 1.00 62.09 85 HIS A C 1
ATOM 634 O O . HIS A 1 85 ? 22.826 19.389 -36.372 1.00 62.09 85 HIS A O 1
ATOM 640 N N . GLY A 1 86 ? 22.639 17.780 -34.821 1.00 55.81 86 GLY A N 1
ATOM 641 C CA . GLY A 1 86 ? 22.551 18.694 -33.683 1.00 55.81 86 GLY A CA 1
ATOM 642 C C . GLY A 1 86 ? 21.239 19.478 -33.637 1.00 55.81 86 GLY A C 1
ATOM 643 O O . GLY A 1 86 ? 21.146 20.472 -32.916 1.00 55.81 86 GLY A O 1
ATOM 644 N N . ARG A 1 87 ? 20.209 19.053 -34.382 1.00 61.31 87 ARG A N 1
ATOM 645 C CA . ARG A 1 87 ? 18.877 19.653 -34.295 1.00 61.31 87 ARG A CA 1
ATOM 646 C C . ARG A 1 87 ? 18.224 19.184 -32.992 1.00 61.31 87 ARG A C 1
ATOM 648 O O . ARG A 1 87 ? 17.742 18.061 -32.880 1.00 61.31 87 ARG A O 1
ATOM 655 N N . GLY A 1 88 ? 18.233 20.064 -31.995 1.00 54.56 88 GLY A N 1
ATOM 656 C CA . GLY A 1 88 ? 17.539 19.929 -30.711 1.00 54.56 88 GLY A CA 1
ATOM 657 C C . GLY A 1 88 ? 17.696 21.205 -29.864 1.00 54.56 88 GLY A C 1
ATOM 658 O O . GLY A 1 88 ? 18.644 21.954 -30.101 1.00 54.56 88 GLY A O 1
ATOM 659 N N . PRO A 1 89 ? 16.804 21.487 -28.886 1.00 52.22 89 PRO A N 1
ATOM 660 C CA . PRO A 1 89 ? 15.744 20.625 -28.365 1.00 52.22 89 PRO A CA 1
ATOM 661 C C . PRO A 1 89 ? 14.328 21.145 -28.692 1.00 52.22 89 PRO A C 1
ATOM 663 O O . PRO A 1 89 ? 13.978 22.265 -28.325 1.00 52.22 89 PRO A O 1
ATOM 666 N N . ALA A 1 90 ? 13.459 20.319 -29.281 1.00 58.06 90 ALA A N 1
ATOM 667 C CA . ALA A 1 90 ? 12.019 20.559 -29.153 1.00 58.06 90 ALA A CA 1
ATOM 668 C C . ALA A 1 90 ? 11.518 19.773 -27.935 1.00 58.06 90 ALA A C 1
ATOM 670 O O . ALA A 1 90 ? 11.535 18.543 -27.940 1.00 58.06 90 ALA A O 1
ATOM 671 N N . GLN A 1 91 ? 11.124 20.485 -26.878 1.00 58.50 91 GLN A N 1
ATOM 672 C CA . GLN A 1 91 ? 10.445 19.902 -25.721 1.00 58.50 91 GLN A CA 1
ATOM 673 C C . GLN A 1 91 ? 8.944 19.846 -25.999 1.00 58.50 91 GLN A C 1
ATOM 675 O O . GLN A 1 91 ? 8.367 20.820 -26.481 1.00 58.50 91 GLN A O 1
ATOM 680 N N . PHE A 1 92 ? 8.294 18.736 -25.663 1.00 60.38 92 PHE A N 1
ATOM 681 C CA . PHE A 1 92 ? 6.854 18.576 -25.870 1.00 60.38 92 PHE A CA 1
ATOM 682 C C . PHE A 1 92 ? 6.151 17.970 -24.654 1.00 60.38 92 PHE A C 1
ATOM 684 O O . PHE A 1 92 ? 6.771 17.276 -23.848 1.00 60.38 92 PHE A O 1
ATOM 691 N N . ARG A 1 93 ? 4.851 18.278 -24.527 1.00 54.97 93 ARG A N 1
ATOM 692 C CA . ARG A 1 93 ? 3.932 17.797 -23.482 1.00 54.97 93 ARG A CA 1
ATOM 693 C C . ARG A 1 93 ? 2.761 17.038 -24.136 1.00 54.97 93 ARG A C 1
ATOM 695 O O . ARG A 1 93 ? 2.315 17.422 -25.212 1.00 54.97 93 ARG A O 1
ATOM 702 N N . SER A 1 94 ? 2.324 15.959 -23.484 1.00 52.31 94 SER A N 1
ATOM 703 C CA . SER A 1 94 ? 1.271 14.989 -23.875 1.00 52.31 94 SER A CA 1
ATOM 704 C C . SER A 1 94 ? -0.051 15.570 -24.427 1.00 52.31 94 SER A C 1
ATOM 706 O O . SER A 1 94 ? -0.437 16.649 -23.972 1.00 52.31 94 SER A O 1
ATOM 708 N N . PRO A 1 95 ? -0.847 14.824 -25.238 1.00 50.78 95 PRO A N 1
ATOM 709 C CA . PRO A 1 95 ? -0.494 13.796 -26.223 1.00 50.78 95 PRO A CA 1
ATOM 710 C C . PRO A 1 95 ? -0.684 14.359 -27.641 1.00 50.78 95 PRO A C 1
ATOM 712 O O . PRO A 1 95 ? -1.773 14.800 -28.009 1.00 50.78 95 PRO A O 1
ATOM 715 N N . VAL A 1 96 ? 0.360 14.345 -28.470 1.00 54.78 96 VAL A N 1
ATOM 716 C CA . VAL A 1 96 ? 0.263 14.880 -29.835 1.00 54.78 96 VAL A CA 1
ATOM 717 C C . VAL A 1 96 ? 1.074 14.003 -30.780 1.00 54.78 96 VAL A C 1
ATOM 719 O O . VAL A 1 96 ? 2.261 13.775 -30.565 1.00 54.78 96 VAL A O 1
ATOM 722 N N . THR A 1 97 ? 0.441 13.517 -31.848 1.00 51.91 97 THR A N 1
ATOM 723 C CA . THR A 1 97 ? 1.182 13.075 -33.033 1.00 51.91 97 THR A CA 1
ATOM 724 C C . THR A 1 97 ? 1.842 14.313 -33.632 1.00 51.91 97 THR A C 1
ATOM 726 O O . THR A 1 97 ? 1.140 15.184 -34.144 1.00 51.91 97 THR A O 1
ATOM 729 N N . PHE A 1 98 ? 3.168 14.407 -33.574 1.00 56.19 98 PHE A N 1
ATOM 730 C CA . PHE A 1 98 ? 3.895 15.549 -34.127 1.00 56.19 98 PHE A CA 1
ATOM 731 C C . PHE A 1 98 ? 4.631 15.138 -35.400 1.00 56.19 98 PHE A C 1
ATOM 733 O O . PHE A 1 98 ? 5.409 14.182 -35.396 1.00 56.19 98 PHE A O 1
ATOM 740 N N . ASN A 1 99 ? 4.372 15.854 -36.493 1.00 56.47 99 ASN A N 1
ATOM 741 C CA . ASN A 1 99 ? 5.111 15.695 -37.738 1.00 56.47 99 ASN A CA 1
ATOM 742 C C . ASN A 1 99 ? 6.297 16.658 -37.702 1.00 56.47 99 ASN A C 1
ATOM 744 O O . ASN A 1 99 ? 6.117 17.870 -37.783 1.00 56.47 99 ASN A O 1
ATOM 748 N N . TRP A 1 100 ? 7.501 16.118 -37.547 1.00 55.00 100 TRP A N 1
ATOM 749 C CA . TRP A 1 100 ? 8.727 16.913 -37.467 1.00 55.00 100 TRP A CA 1
ATOM 750 C C . TRP A 1 100 ? 9.241 17.379 -38.844 1.00 55.00 100 TRP A C 1
ATOM 752 O O . TRP A 1 100 ? 10.287 18.019 -38.934 1.00 55.00 100 TRP A O 1
ATOM 762 N N . GLY A 1 101 ? 8.504 17.089 -39.920 1.00 54.06 101 GLY A N 1
ATOM 763 C CA . GLY A 1 101 ? 8.961 17.329 -41.280 1.00 54.06 101 GLY A CA 1
ATOM 764 C C . GLY A 1 101 ? 9.885 16.219 -41.766 1.00 54.06 101 GLY A C 1
ATOM 765 O O . GLY A 1 101 ? 10.022 15.165 -41.143 1.00 54.06 101 GLY A O 1
ATOM 766 N N . GLY A 1 102 ? 10.448 16.431 -42.949 1.00 56.00 102 GLY A N 1
ATOM 767 C CA . GLY A 1 102 ? 11.211 15.416 -43.644 1.00 56.00 102 GLY A CA 1
ATOM 768 C C . GLY A 1 102 ? 12.667 15.339 -43.154 1.00 56.00 102 GLY A C 1
ATOM 769 O O . GLY A 1 102 ? 13.382 16.340 -4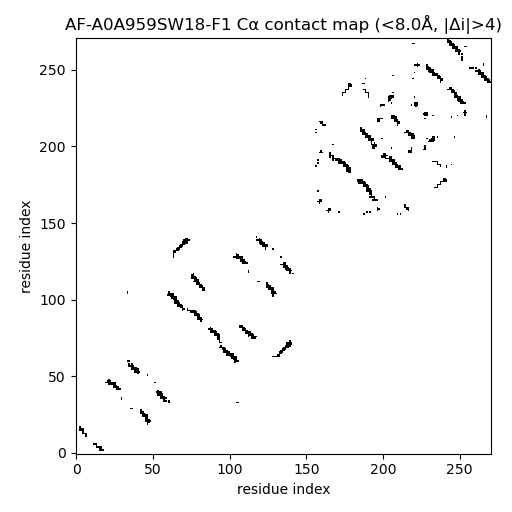3.192 1.00 56.00 102 GLY A O 1
ATOM 770 N N . PHE A 1 103 ? 13.111 14.160 -42.717 1.00 65.88 103 PHE A N 1
ATOM 771 C CA . PHE A 1 103 ? 14.478 13.901 -42.249 1.00 65.88 103 PHE A CA 1
ATOM 772 C C . PHE A 1 103 ? 15.307 13.187 -43.306 1.00 65.88 103 PHE A C 1
ATOM 774 O O . PHE A 1 103 ? 14.775 12.289 -43.957 1.00 65.88 103 PHE A O 1
ATOM 781 N N . PRO A 1 104 ? 16.599 13.517 -43.454 1.00 68.56 104 PRO A N 1
ATOM 782 C CA . PRO A 1 104 ? 17.450 12.817 -44.398 1.00 68.56 104 PRO A CA 1
ATOM 783 C C . PRO A 1 104 ? 17.543 11.321 -44.062 1.00 68.56 104 PRO A C 1
ATOM 785 O O . PRO A 1 104 ? 17.890 10.937 -42.945 1.00 68.56 104 PRO A O 1
ATOM 788 N N . GLN A 1 105 ? 17.231 10.465 -45.034 1.00 73.12 105 GLN A N 1
ATOM 789 C CA . GLN A 1 105 ? 17.438 9.025 -44.898 1.00 73.12 105 GLN A CA 1
ATOM 790 C C . GLN A 1 105 ? 18.922 8.714 -44.637 1.00 73.12 105 GLN A C 1
ATOM 792 O O . GLN A 1 105 ? 19.811 9.250 -45.305 1.00 73.12 105 GLN A O 1
ATOM 797 N N . GLY A 1 106 ? 19.187 7.820 -43.683 1.00 71.25 106 GLY A N 1
ATOM 798 C CA . GLY A 1 106 ? 20.535 7.460 -43.237 1.00 71.25 106 GLY A CA 1
ATOM 799 C C . GLY A 1 106 ? 21.006 8.186 -41.974 1.00 71.25 106 GLY A C 1
ATOM 800 O O . GLY A 1 106 ? 22.019 7.785 -41.404 1.00 71.25 106 GLY A O 1
ATOM 801 N N . ASP A 1 107 ? 20.273 9.193 -41.500 1.00 74.62 107 ASP A N 1
ATOM 802 C CA . ASP A 1 107 ? 20.628 9.911 -40.276 1.00 74.62 107 ASP A CA 1
ATOM 803 C C . ASP A 1 107 ? 20.347 9.086 -39.021 1.00 74.62 107 ASP A C 1
ATOM 805 O O . ASP A 1 107 ? 19.331 8.394 -38.930 1.00 74.62 107 ASP A O 1
ATOM 809 N N . TYR A 1 108 ? 21.208 9.230 -38.012 1.00 77.19 108 TYR A N 1
ATOM 810 C CA . TYR A 1 108 ? 20.934 8.703 -36.678 1.00 77.19 108 TYR A CA 1
ATOM 811 C C . TYR A 1 108 ? 19.979 9.614 -35.906 1.00 77.19 108 TYR A C 1
ATOM 813 O O . TYR A 1 108 ? 20.190 10.833 -35.851 1.00 77.19 108 TYR A O 1
ATOM 821 N N . TYR A 1 109 ? 18.978 9.013 -35.263 1.00 78.56 109 TYR A N 1
ATOM 822 C CA . TYR A 1 109 ? 18.067 9.686 -34.343 1.00 78.56 109 TYR A CA 1
ATOM 823 C C . TYR A 1 109 ? 18.153 9.079 -32.939 1.00 78.56 109 TYR A C 1
ATOM 825 O O . TYR A 1 109 ? 18.382 7.881 -32.778 1.00 78.56 109 TYR A O 1
ATOM 833 N N . LEU A 1 110 ? 17.923 9.916 -31.923 1.00 79.62 110 LEU A N 1
ATOM 834 C CA . LEU A 1 110 ? 17.840 9.513 -30.522 1.00 79.62 110 LEU A CA 1
ATOM 835 C C . LEU A 1 110 ? 16.762 10.321 -29.794 1.00 79.62 110 LEU A C 1
ATOM 837 O O . LEU A 1 110 ? 16.789 11.554 -29.776 1.00 79.62 110 LEU A O 1
ATOM 841 N N . ILE A 1 111 ? 15.851 9.610 -29.134 1.00 78.19 111 ILE A N 1
ATOM 842 C CA . ILE A 1 111 ? 14.819 10.163 -28.258 1.00 78.19 111 ILE A CA 1
ATOM 843 C C . ILE A 1 111 ? 15.075 9.712 -26.829 1.00 78.19 111 ILE A C 1
ATOM 845 O O . ILE A 1 111 ? 15.200 8.517 -26.546 1.00 78.19 111 ILE A O 1
ATOM 849 N N . LYS A 1 112 ? 15.107 10.684 -25.918 1.00 78.31 112 LYS A N 1
ATOM 850 C CA . LYS A 1 112 ? 15.265 10.467 -24.480 1.00 78.31 112 LYS A CA 1
ATOM 851 C C . LYS A 1 112 ? 14.164 11.181 -23.717 1.00 78.31 112 LYS A C 1
ATOM 853 O O . LYS A 1 112 ? 13.808 12.315 -24.029 1.00 78.31 112 LYS A O 1
ATOM 858 N N . GLN A 1 113 ? 13.653 10.538 -22.676 1.00 77.94 113 GLN A N 1
ATOM 859 C CA . GLN A 1 113 ? 12.854 11.239 -21.683 1.00 77.94 113 GLN A CA 1
ATOM 860 C C . GLN A 1 113 ? 13.768 12.178 -20.883 1.00 77.94 113 GLN A C 1
ATOM 862 O O . GLN A 1 113 ? 14.842 11.770 -20.444 1.00 77.94 113 GLN A O 1
ATOM 867 N N . THR A 1 114 ? 13.357 13.432 -20.701 1.00 76.00 114 THR A N 1
ATOM 868 C CA . THR A 1 114 ? 14.143 14.438 -19.958 1.00 76.00 114 THR A CA 1
ATOM 869 C C . THR A 1 114 ? 13.518 14.856 -18.644 1.00 76.00 114 THR A C 1
ATOM 871 O O . THR A 1 114 ? 14.199 15.437 -17.804 1.00 76.00 114 THR A O 1
ATOM 874 N N . GLY A 1 115 ? 12.232 14.579 -18.455 1.00 68.88 115 GLY A N 1
ATOM 875 C CA . GLY A 1 115 ? 11.532 14.918 -17.231 1.00 68.88 115 GLY A CA 1
ATOM 876 C C . GLY A 1 115 ? 10.174 14.244 -17.148 1.00 68.88 115 GLY A C 1
ATOM 877 O O . GLY A 1 115 ? 9.603 13.794 -18.143 1.00 68.88 115 GLY A O 1
ATOM 878 N N . GLY A 1 116 ? 9.662 14.168 -15.930 1.00 69.75 116 GLY A N 1
ATOM 879 C CA . GLY A 1 116 ? 8.377 13.555 -15.644 1.00 69.75 116 GLY A CA 1
ATOM 880 C C . GLY A 1 116 ? 8.392 12.811 -14.313 1.00 69.75 116 GLY A C 1
ATOM 881 O O . GLY A 1 116 ? 9.460 12.444 -13.820 1.00 69.75 116 GLY A O 1
ATOM 882 N N . PRO A 1 117 ? 7.214 12.584 -13.716 1.00 64.06 117 PRO A N 1
ATOM 883 C CA . PRO A 1 117 ? 7.090 11.858 -12.456 1.00 64.06 117 PRO A CA 1
ATOM 884 C C . PRO A 1 117 ? 7.396 10.355 -12.580 1.00 64.06 117 PRO A C 1
ATOM 886 O O . PRO A 1 117 ? 7.487 9.673 -11.561 1.00 64.06 117 PRO A O 1
ATOM 889 N N . ARG A 1 118 ? 7.519 9.814 -13.801 1.00 68.75 118 ARG A N 1
ATOM 890 C CA . ARG A 1 118 ? 7.722 8.382 -14.072 1.00 68.75 118 ARG A CA 1
ATOM 891 C C . ARG A 1 118 ? 8.784 8.173 -15.143 1.00 68.75 118 ARG A C 1
ATOM 893 O O . ARG A 1 118 ? 8.931 9.012 -16.021 1.00 68.75 118 ARG A O 1
ATOM 900 N N . GLN A 1 119 ? 9.494 7.050 -15.066 1.00 73.81 119 GLN A N 1
ATOM 901 C CA . GLN A 1 119 ? 10.424 6.598 -16.104 1.00 73.81 119 GLN A CA 1
ATOM 902 C C . GLN A 1 119 ? 9.663 5.741 -17.119 1.00 73.81 119 GLN A C 1
ATOM 904 O O . GLN A 1 119 ? 9.133 4.692 -16.751 1.00 73.81 119 GLN A O 1
ATOM 909 N N . CYS A 1 120 ? 9.591 6.190 -18.370 1.00 73.69 120 CYS A N 1
ATOM 910 C CA . CYS A 1 120 ? 8.906 5.469 -19.441 1.00 73.69 120 CYS A CA 1
ATOM 911 C C . CYS A 1 120 ? 9.794 4.361 -20.024 1.00 73.69 120 CYS A C 1
ATOM 913 O O . CYS A 1 120 ? 10.996 4.553 -20.220 1.00 73.69 120 CYS A O 1
ATOM 915 N N . ILE A 1 121 ? 9.197 3.222 -20.380 1.00 78.31 121 ILE A N 1
ATOM 916 C CA . ILE A 1 121 ? 9.863 2.194 -21.186 1.00 78.31 121 ILE A CA 1
ATOM 917 C C . ILE A 1 121 ? 9.764 2.615 -22.649 1.00 78.31 121 ILE A C 1
ATOM 919 O O . ILE A 1 121 ? 8.679 2.676 -23.226 1.00 78.31 121 ILE A O 1
ATOM 923 N N . MET A 1 122 ? 10.910 2.924 -23.243 1.0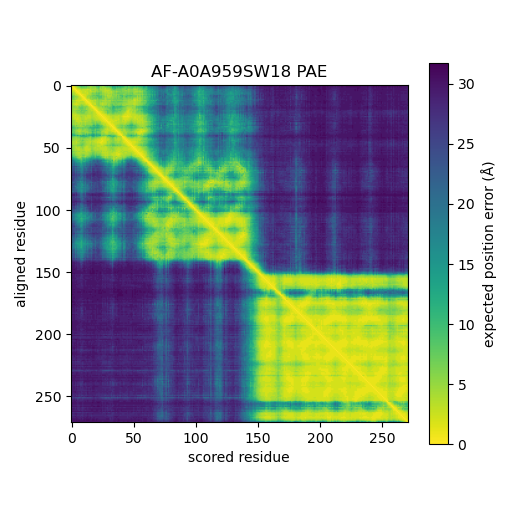0 77.19 122 MET A N 1
ATOM 924 C CA . MET A 1 122 ? 11.005 3.390 -24.621 1.00 77.19 122 MET A CA 1
ATOM 925 C C . MET A 1 122 ? 11.278 2.215 -25.567 1.00 77.19 122 MET A C 1
ATOM 927 O O . MET A 1 122 ? 12.103 1.353 -25.274 1.00 77.19 122 MET A O 1
ATOM 931 N N . THR A 1 123 ? 10.605 2.173 -26.715 1.00 82.25 123 THR A N 1
ATOM 932 C CA . THR A 1 123 ? 10.860 1.198 -27.787 1.00 82.25 123 THR A CA 1
ATOM 933 C C . THR A 1 123 ? 11.068 1.931 -29.107 1.00 82.25 123 THR A C 1
ATOM 935 O O . THR A 1 123 ? 10.330 2.868 -29.416 1.00 82.25 123 THR A O 1
ATOM 938 N N . ASN A 1 124 ? 12.062 1.496 -29.889 1.00 83.19 124 ASN A N 1
ATOM 939 C CA . ASN A 1 124 ? 12.504 2.120 -31.147 1.00 83.19 124 ASN A CA 1
ATOM 940 C C . ASN A 1 124 ? 12.991 3.572 -31.000 1.00 83.19 124 ASN A C 1
ATOM 942 O O . ASN A 1 124 ? 12.976 4.331 -31.967 1.00 83.19 124 ASN A O 1
ATOM 946 N N . ASN A 1 125 ? 13.414 3.985 -29.803 1.00 83.12 125 ASN A N 1
ATOM 947 C CA . ASN A 1 125 ? 13.775 5.370 -29.495 1.00 83.12 125 ASN A CA 1
ATOM 948 C C . ASN A 1 125 ? 15.148 5.807 -30.016 1.00 83.12 125 ASN A C 1
ATOM 950 O O . ASN A 1 125 ? 15.515 6.963 -29.829 1.00 83.12 125 ASN A O 1
ATOM 954 N N . GLU A 1 126 ? 15.884 4.927 -30.679 1.00 87.31 126 GLU A N 1
ATOM 955 C CA . GLU A 1 126 ? 17.088 5.270 -31.423 1.00 87.31 126 GLU A CA 1
ATOM 956 C C . GLU A 1 126 ? 17.222 4.389 -32.665 1.00 87.31 126 GLU A C 1
ATOM 958 O O . GLU A 1 126 ? 16.656 3.293 -32.715 1.00 87.31 126 GLU A O 1
ATOM 963 N N . GLY A 1 127 ? 17.934 4.875 -33.679 1.00 83.06 127 GLY A N 1
ATOM 964 C CA . GLY A 1 127 ? 18.124 4.135 -34.921 1.00 83.06 127 GLY A CA 1
ATOM 965 C C . GLY A 1 127 ? 18.501 5.019 -36.101 1.00 83.06 127 GLY A C 1
ATOM 966 O O . GLY A 1 127 ? 18.873 6.179 -35.937 1.00 83.06 127 GLY A O 1
ATOM 967 N N . ILE A 1 128 ? 18.393 4.451 -37.303 1.00 79.81 128 ILE A N 1
ATOM 968 C CA . ILE A 1 128 ? 18.669 5.136 -38.569 1.00 79.81 128 ILE A CA 1
ATOM 969 C C . ILE A 1 128 ? 17.354 5.465 -39.275 1.00 79.81 128 ILE A C 1
ATOM 971 O O . ILE A 1 128 ? 16.469 4.615 -39.382 1.00 79.81 128 ILE A O 1
ATOM 975 N N . VAL A 1 129 ? 17.227 6.694 -39.776 1.00 76.12 129 VAL A N 1
ATOM 976 C CA . VAL A 1 129 ? 16.072 7.131 -40.566 1.00 76.12 129 VAL A CA 1
ATOM 977 C C . VAL A 1 129 ? 16.015 6.327 -41.868 1.00 76.12 129 VAL A C 1
ATOM 979 O O . VAL A 1 129 ? 16.910 6.420 -42.707 1.00 76.12 129 VAL A O 1
ATOM 982 N N . GLY A 1 130 ? 14.966 5.517 -42.020 1.00 72.44 130 GLY A N 1
ATOM 983 C CA . GLY A 1 130 ? 14.681 4.734 -43.226 1.00 72.44 130 GLY A CA 1
ATOM 984 C C . GLY A 1 130 ? 13.673 5.424 -44.145 1.00 72.44 130 GLY A C 1
ATOM 985 O O . GLY A 1 130 ? 13.405 6.612 -44.001 1.00 72.44 130 GLY A O 1
ATOM 986 N N . GLU A 1 131 ? 13.088 4.674 -45.078 1.00 69.75 131 GLU A N 1
ATOM 987 C CA . GLU A 1 131 ? 12.074 5.186 -46.026 1.00 69.75 131 GLU A CA 1
ATOM 988 C C . GLU A 1 131 ? 10.668 5.271 -45.412 1.00 69.75 131 GLU A C 1
ATOM 990 O O . GLU A 1 131 ? 9.812 6.018 -45.879 1.00 69.75 131 GLU A O 1
ATOM 995 N N . ASN A 1 132 ? 10.431 4.510 -44.341 1.00 71.44 132 ASN A N 1
ATOM 996 C CA . ASN A 1 132 ? 9.144 4.418 -43.660 1.00 71.44 132 ASN A CA 1
ATOM 997 C C . ASN A 1 132 ? 9.071 5.344 -42.441 1.00 71.44 132 ASN A C 1
ATOM 999 O O . ASN A 1 132 ? 10.079 5.646 -41.800 1.00 71.44 132 ASN A O 1
ATOM 1003 N N . SER A 1 133 ? 7.848 5.723 -42.059 1.00 67.44 133 SER A N 1
ATOM 1004 C CA 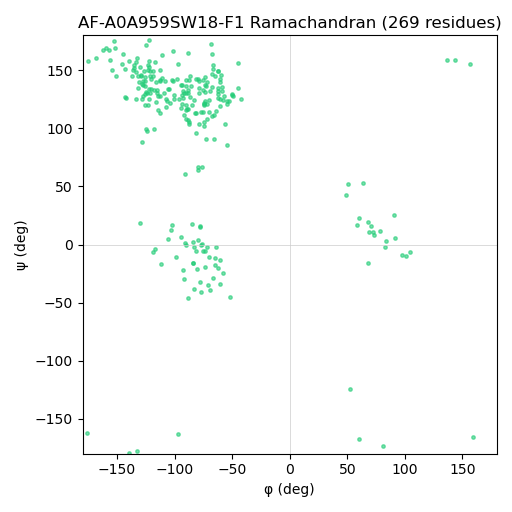. SER A 1 133 ? 7.611 6.461 -40.819 1.00 67.44 133 SER A CA 1
ATOM 1005 C C . SER A 1 133 ? 8.028 5.636 -39.601 1.00 67.44 133 SER A C 1
ATOM 1007 O O . SER A 1 133 ? 7.583 4.499 -39.431 1.00 67.44 133 SER A O 1
ATOM 1009 N N . ILE A 1 134 ? 8.820 6.231 -38.718 1.00 70.25 134 ILE A N 1
ATOM 1010 C CA . ILE A 1 134 ? 9.298 5.584 -37.495 1.00 70.25 134 ILE A CA 1
ATOM 1011 C C . ILE A 1 134 ? 8.309 5.854 -36.368 1.00 70.25 134 ILE A C 1
ATOM 1013 O O . ILE A 1 134 ? 8.093 7.007 -36.013 1.00 70.25 134 ILE A O 1
ATOM 1017 N N . THR A 1 135 ? 7.735 4.793 -35.798 1.00 71.69 135 THR A N 1
ATOM 1018 C CA . THR A 1 135 ? 6.871 4.877 -34.612 1.00 71.69 135 THR A CA 1
ATOM 1019 C C . THR A 1 135 ? 7.660 4.490 -33.369 1.00 71.69 135 THR A C 1
ATOM 1021 O O . THR A 1 135 ? 8.278 3.425 -33.326 1.00 71.69 135 THR A O 1
ATOM 1024 N N . ILE A 1 136 ? 7.605 5.351 -32.356 1.00 72.56 136 ILE A N 1
ATOM 1025 C CA . ILE A 1 136 ? 8.308 5.191 -31.082 1.00 72.56 136 ILE A CA 1
ATOM 1026 C C . ILE A 1 136 ? 7.260 5.061 -30.001 1.00 72.56 136 ILE A C 1
ATOM 1028 O O . ILE A 1 136 ? 6.438 5.959 -29.851 1.00 72.56 136 ILE A O 1
ATOM 1032 N N . LEU A 1 137 ? 7.301 3.959 -29.262 1.00 72.00 137 LEU A N 1
ATOM 1033 C CA . LEU A 1 137 ? 6.423 3.743 -28.122 1.00 72.00 137 LEU A CA 1
ATOM 1034 C C . LEU A 1 137 ? 7.150 4.208 -26.859 1.00 72.00 137 LEU A C 1
ATOM 1036 O O . LEU A 1 137 ? 8.279 3.790 -26.617 1.00 72.00 137 LEU A O 1
ATOM 1040 N N . ALA A 1 138 ? 6.505 5.053 -26.060 1.00 73.69 138 ALA A N 1
ATOM 1041 C CA . ALA A 1 138 ? 6.952 5.362 -24.705 1.00 73.69 138 ALA A CA 1
ATOM 1042 C C . ALA A 1 138 ? 5.869 4.910 -23.731 1.00 73.69 138 ALA A C 1
ATOM 1044 O O . ALA A 1 138 ? 4.871 5.600 -23.574 1.00 73.69 138 ALA A O 1
ATOM 1045 N N . ASP A 1 139 ? 6.042 3.746 -23.116 1.00 72.06 139 ASP A N 1
ATOM 1046 C CA . ASP A 1 139 ? 5.090 3.210 -22.149 1.00 72.06 139 ASP A CA 1
ATOM 1047 C C . ASP A 1 139 ? 5.410 3.736 -20.743 1.00 72.06 139 ASP A C 1
ATOM 1049 O O . ASP A 1 139 ? 6.360 3.286 -20.101 1.00 72.06 139 ASP A O 1
ATOM 1053 N N . CYS A 1 140 ? 4.627 4.710 -20.273 1.00 69.31 140 CYS A N 1
ATOM 1054 C CA . CYS A 1 140 ? 4.790 5.347 -18.959 1.00 69.31 140 CYS A CA 1
ATOM 1055 C C . CYS A 1 140 ? 3.776 4.831 -17.915 1.00 69.31 140 CYS A C 1
ATOM 1057 O O . CYS A 1 140 ? 3.556 5.455 -16.866 1.00 69.31 140 CYS A O 1
ATOM 1059 N N . ARG A 1 141 ? 3.129 3.683 -18.183 1.00 69.75 141 ARG A N 1
ATOM 1060 C CA . ARG A 1 141 ? 2.243 3.016 -17.216 1.00 69.75 141 ARG A CA 1
ATOM 1061 C C . ARG A 1 141 ? 3.046 2.599 -15.981 1.00 69.75 141 ARG A C 1
ATOM 1063 O O . ARG A 1 141 ? 4.234 2.296 -16.072 1.00 69.75 141 ARG A O 1
ATOM 1070 N N . LYS A 1 142 ? 2.400 2.571 -14.805 1.00 61.25 142 LYS A N 1
ATOM 1071 C CA . LYS A 1 142 ? 3.022 2.039 -13.576 1.00 61.25 142 LYS A CA 1
ATOM 1072 C C . LYS A 1 142 ? 3.626 0.658 -13.896 1.00 61.25 142 LYS A C 1
ATOM 1074 O O . LYS A 1 142 ? 2.881 -0.171 -14.424 1.00 61.25 142 LYS A O 1
ATOM 1079 N N . PRO A 1 143 ? 4.914 0.394 -13.598 1.00 52.09 143 PRO A N 1
ATOM 1080 C CA . PRO A 1 143 ? 5.497 -0.919 -13.830 1.00 52.09 143 PRO A CA 1
ATOM 1081 C C . PRO A 1 143 ? 4.635 -1.964 -13.128 1.00 52.09 143 PRO A C 1
ATOM 1083 O O . PRO A 1 143 ? 4.447 -1.899 -11.911 1.00 52.09 143 PRO A O 1
ATOM 1086 N N . PHE A 1 144 ? 4.096 -2.918 -13.885 1.00 49.31 144 PHE A N 1
ATOM 1087 C CA . PHE A 1 144 ? 3.567 -4.130 -13.283 1.00 49.31 144 PHE A CA 1
ATOM 1088 C C . PHE A 1 144 ? 4.773 -4.950 -12.840 1.00 49.31 144 PHE A C 1
ATOM 1090 O O . PHE A 1 144 ? 5.354 -5.703 -13.617 1.00 49.31 144 PHE A O 1
ATOM 1097 N N . ILE A 1 145 ? 5.200 -4.734 -11.600 1.00 54.34 145 ILE A N 1
ATOM 1098 C CA . ILE A 1 145 ? 6.088 -5.657 -10.907 1.00 54.34 145 ILE A CA 1
ATOM 1099 C C . ILE A 1 145 ? 5.213 -6.884 -10.634 1.00 54.34 145 ILE A C 1
ATOM 1101 O O . ILE A 1 145 ? 4.240 -6.740 -9.888 1.00 54.34 145 ILE A O 1
ATOM 1105 N N . PRO A 1 146 ? 5.489 -8.063 -11.235 1.00 47.22 146 PRO A N 1
ATOM 1106 C CA . PRO A 1 146 ? 4.819 -9.283 -10.814 1.00 47.22 146 PRO A CA 1
ATOM 1107 C C . PRO A 1 146 ? 5.022 -9.370 -9.301 1.00 47.22 146 PRO A C 1
ATOM 1109 O O . PRO A 1 146 ? 6.178 -9.266 -8.873 1.00 47.22 146 PRO A O 1
ATOM 1112 N N . PRO A 1 147 ? 3.955 -9.463 -8.482 1.00 56.62 147 PRO A N 1
ATOM 1113 C CA . PRO A 1 147 ? 4.136 -9.589 -7.048 1.00 56.62 147 PRO A CA 1
ATOM 1114 C C . PRO A 1 147 ? 5.130 -10.723 -6.830 1.00 56.62 147 PRO A C 1
ATOM 1116 O O . PRO A 1 147 ? 5.005 -11.783 -7.453 1.00 56.62 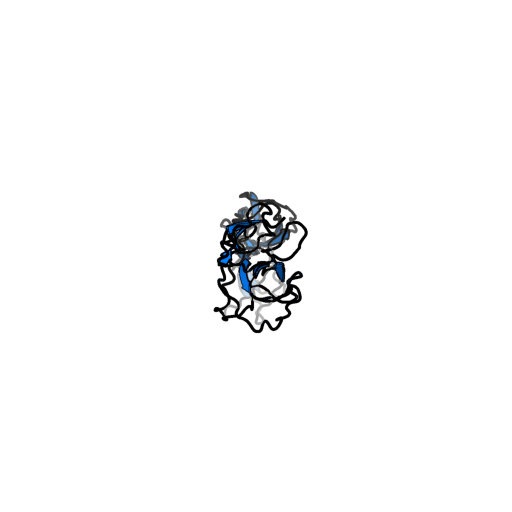147 PRO A O 1
ATOM 1119 N N . ALA A 1 148 ? 6.163 -10.460 -6.022 1.00 58.09 148 ALA A N 1
ATOM 1120 C CA . ALA A 1 148 ? 7.076 -11.509 -5.602 1.00 58.09 148 ALA A CA 1
ATOM 1121 C C . ALA A 1 148 ? 6.217 -12.712 -5.198 1.00 58.09 148 ALA A C 1
ATOM 1123 O O . ALA A 1 148 ? 5.188 -12.507 -4.544 1.00 58.09 148 ALA A O 1
ATOM 1124 N N . ALA A 1 149 ? 6.582 -13.924 -5.644 1.00 55.59 149 ALA A N 1
ATOM 1125 C CA . ALA A 1 149 ? 5.862 -15.139 -5.263 1.00 55.59 149 ALA A CA 1
ATOM 1126 C C . ALA A 1 149 ? 5.542 -15.035 -3.766 1.00 55.59 149 ALA A C 1
ATOM 1128 O O . ALA A 1 149 ? 6.474 -14.719 -3.021 1.00 55.59 149 ALA A O 1
ATOM 1129 N N . PRO A 1 150 ? 4.266 -15.160 -3.345 1.00 55.53 150 PRO A N 1
ATOM 1130 C CA . PRO A 1 150 ? 3.840 -14.708 -2.029 1.00 55.53 150 PRO A CA 1
ATOM 1131 C C . PRO A 1 150 ? 4.704 -15.387 -0.973 1.00 55.53 150 PRO A C 1
ATOM 1133 O O . PRO A 1 150 ? 4.550 -16.574 -0.689 1.00 55.53 150 PRO A O 1
ATOM 1136 N N . SER A 1 151 ? 5.659 -14.644 -0.412 1.00 61.34 151 SER A N 1
ATOM 1137 C CA . SER A 1 151 ? 6.248 -15.037 0.846 1.00 61.34 151 SER A CA 1
ATOM 1138 C C . SER A 1 151 ? 5.172 -14.690 1.854 1.00 61.34 151 SER A C 1
ATOM 1140 O O . SER A 1 151 ? 4.755 -13.539 1.981 1.00 61.34 151 SER A O 1
ATOM 1142 N N . ASN A 1 152 ? 4.618 -15.713 2.493 1.00 71.06 152 ASN A N 1
ATOM 1143 C CA . ASN A 1 152 ? 3.655 -15.498 3.556 1.00 71.06 152 ASN A CA 1
ATOM 1144 C C . ASN A 1 152 ? 4.402 -14.814 4.706 1.00 71.06 152 ASN A C 1
ATOM 1146 O O . ASN A 1 152 ? 5.032 -15.466 5.536 1.00 71.06 152 ASN A O 1
ATOM 1150 N N . THR A 1 153 ? 4.401 -13.486 4.704 1.00 77.62 153 THR A N 1
ATOM 1151 C CA . THR A 1 153 ? 4.938 -12.674 5.788 1.00 77.62 153 THR A CA 1
ATOM 1152 C C . THR A 1 153 ? 3.843 -12.480 6.823 1.00 77.62 153 THR A C 1
ATOM 1154 O O . THR A 1 153 ? 2.750 -12.023 6.489 1.00 77.62 153 THR A O 1
ATOM 1157 N N . TYR A 1 154 ? 4.133 -12.798 8.080 1.00 81.50 154 TYR A N 1
ATOM 1158 C CA . TYR A 1 154 ? 3.219 -12.546 9.190 1.00 81.50 154 TYR A CA 1
ATOM 1159 C C . TYR A 1 154 ? 3.456 -11.142 9.761 1.00 81.50 154 TYR A C 1
ATOM 1161 O O . TYR A 1 154 ? 4.589 -10.775 10.069 1.00 81.50 154 TYR A O 1
ATOM 1169 N N . ASP A 1 155 ? 2.382 -10.372 9.932 1.00 85.81 155 ASP A N 1
ATOM 1170 C CA . ASP A 1 155 ? 2.374 -9.083 10.630 1.00 85.81 155 ASP A CA 1
ATOM 1171 C C . ASP A 1 155 ? 1.515 -9.209 11.892 1.00 85.81 155 ASP A C 1
ATOM 1173 O O . ASP A 1 155 ? 0.310 -9.454 11.812 1.00 85.81 155 ASP A O 1
ATOM 1177 N N . LEU A 1 156 ? 2.127 -9.062 13.069 1.00 89.44 156 LEU A N 1
ATOM 1178 C CA . LEU A 1 156 ? 1.389 -9.064 14.328 1.00 89.44 156 LEU A CA 1
ATOM 1179 C C . LEU A 1 156 ? 0.650 -7.730 14.488 1.00 89.44 156 LEU A C 1
ATOM 1181 O O . LEU A 1 156 ? 1.253 -6.707 14.803 1.00 89.44 156 LEU A O 1
ATOM 1185 N N . VAL A 1 157 ? -0.665 -7.731 14.291 1.00 91.88 157 VAL A N 1
ATOM 1186 C CA . VAL A 1 157 ? -1.487 -6.510 14.350 1.00 91.88 157 VAL A CA 1
ATOM 1187 C C . VAL A 1 157 ? -1.779 -6.072 15.791 1.00 91.88 157 VAL A C 1
ATOM 1189 O O . VAL A 1 157 ? -1.833 -4.879 16.077 1.00 91.88 157 VAL A O 1
ATOM 1192 N N . SER A 1 158 ? -1.903 -7.016 16.724 1.00 90.81 158 SER A N 1
ATOM 1193 C CA . SER A 1 158 ? -2.202 -6.766 18.139 1.00 90.81 158 SER A CA 1
ATOM 1194 C C . SER A 1 158 ? -0.965 -6.320 18.934 1.00 90.81 158 SER A C 1
ATOM 1196 O O . SER A 1 158 ? -0.478 -7.028 19.816 1.00 90.81 158 SER A O 1
ATOM 1198 N N . ARG A 1 159 ? -0.419 -5.150 18.592 1.00 90.44 159 ARG A N 1
ATOM 1199 C CA . ARG A 1 159 ? 0.753 -4.536 19.241 1.00 90.44 159 ARG A CA 1
ATOM 1200 C C . ARG A 1 159 ? 0.566 -3.030 19.392 1.00 90.44 159 ARG A C 1
ATOM 1202 O O . ARG A 1 159 ? -0.210 -2.431 18.654 1.00 90.44 159 ARG A O 1
ATOM 1209 N N . SER A 1 160 ? 1.284 -2.415 20.326 1.00 90.31 160 SER A N 1
ATOM 1210 C CA . SER A 1 160 ? 1.257 -0.962 20.540 1.00 90.31 160 SER A CA 1
ATOM 1211 C C . SER A 1 160 ? 1.885 -0.176 19.378 1.00 90.31 160 SER A C 1
ATOM 1213 O O . SER A 1 160 ? 2.498 -0.739 18.463 1.00 90.31 160 SER A O 1
ATOM 1215 N N . THR A 1 161 ? 1.754 1.154 19.420 1.00 92.12 161 THR A N 1
ATOM 1216 C CA . THR A 1 161 ? 2.370 2.071 18.443 1.00 92.12 161 THR A CA 1
ATOM 1217 C C . THR A 1 161 ? 3.901 1.970 18.414 1.00 92.12 161 THR A C 1
ATOM 1219 O O . THR A 1 161 ? 4.508 2.050 17.353 1.00 92.12 161 THR A O 1
ATOM 1222 N N . ASP A 1 162 ? 4.541 1.706 19.556 1.00 88.94 162 ASP A N 1
ATOM 1223 C CA . ASP A 1 162 ? 5.985 1.442 19.655 1.00 88.94 162 ASP A CA 1
ATOM 1224 C C . ASP A 1 162 ? 6.354 -0.033 19.379 1.00 88.94 162 ASP A C 1
ATOM 1226 O O . ASP A 1 162 ? 7.447 -0.482 19.717 1.00 88.94 162 ASP A O 1
ATOM 1230 N N . ASN A 1 163 ? 5.445 -0.788 18.746 1.00 84.31 163 ASN A N 1
ATOM 1231 C CA . ASN A 1 163 ? 5.574 -2.199 18.369 1.00 84.31 163 ASN A CA 1
ATOM 1232 C C . ASN A 1 163 ? 5.839 -3.170 19.528 1.00 84.31 163 ASN A C 1
ATOM 1234 O O . ASN A 1 163 ? 6.217 -4.319 19.287 1.00 84.31 163 ASN A O 1
ATOM 1238 N N . LYS A 1 164 ? 5.602 -2.758 20.775 1.00 81.88 164 LYS A N 1
ATOM 1239 C CA . LYS A 1 164 ? 5.688 -3.666 21.912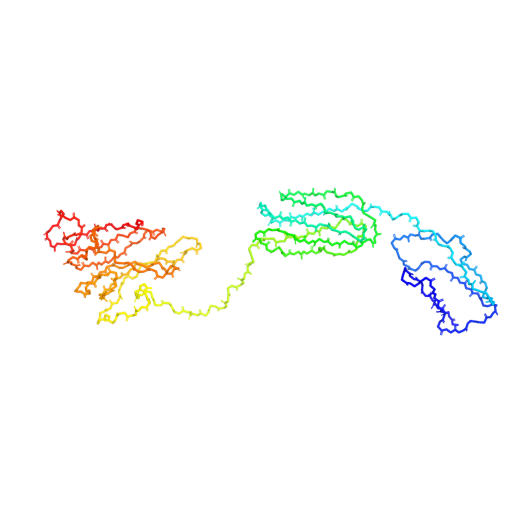 1.00 81.88 164 LYS A CA 1
ATOM 1240 C C . LYS A 1 164 ? 4.496 -4.613 21.917 1.00 81.88 164 LYS A C 1
ATOM 1242 O O . LYS A 1 164 ? 3.331 -4.221 21.826 1.00 81.88 164 LYS A O 1
ATOM 1247 N N . THR A 1 165 ? 4.809 -5.889 22.079 1.00 69.88 165 THR A N 1
ATOM 1248 C CA . THR A 1 165 ? 3.844 -6.907 22.477 1.00 69.88 165 THR A CA 1
ATOM 1249 C C . THR A 1 165 ? 3.705 -6.814 23.984 1.00 69.88 165 THR A C 1
ATOM 1251 O O . THR A 1 165 ? 4.545 -7.316 24.732 1.00 69.88 165 THR A O 1
ATOM 1254 N N . LEU A 1 166 ? 2.697 -6.084 24.447 1.00 67.62 166 LEU A N 1
ATOM 1255 C CA . LEU A 1 166 ? 2.422 -6.004 25.873 1.00 67.62 166 LEU A CA 1
ATOM 1256 C C . LEU A 1 166 ? 1.732 -7.311 26.248 1.00 67.62 166 LEU A C 1
ATOM 1258 O O . LEU A 1 166 ? 0.662 -7.599 25.717 1.00 67.62 166 LEU A O 1
ATOM 1262 N N . SER A 1 167 ? 2.405 -8.121 27.076 1.00 52.22 167 SER A N 1
ATOM 1263 C CA . SER A 1 167 ? 1.937 -9.421 27.562 1.00 52.22 167 SER A CA 1
ATOM 1264 C C . SER A 1 167 ? 0.571 -9.275 28.220 1.00 52.22 167 SER A C 1
ATOM 1266 O O . SER A 1 167 ? 0.453 -9.096 29.432 1.00 52.22 167 SER A O 1
ATOM 1268 N N . SER A 1 168 ? -0.476 -9.331 27.410 1.00 57.06 168 SER A N 1
ATOM 1269 C CA . SER A 1 168 ? -1.809 -9.588 27.896 1.00 57.06 168 SER A CA 1
ATOM 1270 C C . SER A 1 168 ? -1.820 -11.069 28.237 1.00 57.06 168 SER A C 1
ATOM 1272 O O . SER A 1 168 ? -1.501 -11.926 27.419 1.00 57.06 168 SER A O 1
ATOM 1274 N N . TYR A 1 169 ? -2.154 -11.383 29.483 1.00 57.44 169 TYR A N 1
ATOM 1275 C CA . TYR A 1 169 ? -2.404 -12.761 29.913 1.00 57.44 169 TYR A CA 1
ATOM 1276 C C . TYR A 1 169 ? -3.628 -13.371 29.188 1.00 57.44 169 TYR A C 1
ATOM 1278 O O . TYR A 1 169 ? -3.986 -14.519 29.416 1.00 57.44 169 TYR A O 1
ATOM 1286 N N . TYR A 1 170 ? -4.289 -12.580 28.338 1.00 64.81 170 TYR A N 1
ATOM 1287 C CA . TYR A 1 170 ? -5.601 -12.809 27.765 1.00 64.81 170 TYR A CA 1
ATOM 1288 C C . TYR A 1 170 ? -5.574 -12.612 26.246 1.00 64.81 170 TYR A C 1
ATOM 1290 O O . TYR A 1 170 ? -4.779 -11.847 25.709 1.00 64.81 170 TYR A O 1
ATOM 1298 N N . GLU A 1 171 ? -6.477 -13.305 25.568 1.00 77.19 171 GLU A N 1
ATOM 1299 C CA . GLU A 1 171 ? -6.541 -13.438 24.114 1.00 77.19 171 GLU A CA 1
ATOM 1300 C C . GLU A 1 171 ? -6.868 -12.115 23.392 1.00 77.19 171 GLU A C 1
ATOM 1302 O O . GLU A 1 171 ? -7.578 -11.251 23.917 1.00 77.19 171 GLU A O 1
ATOM 1307 N N . SER A 1 172 ? -6.382 -11.982 22.151 1.00 88.00 172 SER A N 1
ATOM 1308 C CA . SER A 1 172 ? -6.917 -11.019 21.179 1.00 88.00 172 SER A CA 1
ATOM 1309 C C . SER A 1 172 ? -7.997 -11.707 20.341 1.00 88.00 172 SER A C 1
ATOM 1311 O O . SER A 1 172 ? -7.764 -12.796 19.821 1.00 88.00 172 SER A O 1
ATOM 1313 N N . TRP A 1 173 ? -9.168 -11.088 20.198 1.00 89.38 173 TRP A N 1
ATOM 1314 C CA . TRP A 1 173 ? -10.334 -11.653 19.507 1.00 89.38 173 TRP A CA 1
ATOM 1315 C C . TRP A 1 173 ? -10.935 -10.626 18.542 1.00 89.38 173 TRP A C 1
ATOM 1317 O O . TRP A 1 173 ? -10.736 -9.421 18.657 1.00 89.38 173 TRP A O 1
ATOM 1327 N N . ALA A 1 174 ? -11.708 -11.148 17.605 1.00 93.69 174 ALA A N 1
ATOM 1328 C CA . ALA A 1 174 ? -12.707 -10.490 16.771 1.00 93.69 174 ALA A CA 1
ATOM 1329 C C . ALA A 1 174 ? -12.086 -9.434 15.858 1.00 93.69 174 ALA A C 1
ATOM 1331 O O . ALA A 1 174 ? -12.508 -8.279 15.887 1.00 93.69 174 ALA A O 1
ATOM 1332 N N . PRO A 1 175 ? -11.052 -9.811 15.078 1.00 96.38 175 PRO A N 1
ATOM 1333 C CA . PRO A 1 175 ? -10.477 -8.888 14.128 1.00 96.38 175 PRO A CA 1
ATOM 1334 C C . PRO A 1 175 ? -11.486 -8.602 13.016 1.00 96.38 175 PRO A C 1
ATOM 1336 O O . PRO A 1 175 ? -12.084 -9.516 12.445 1.00 96.38 175 PRO A O 1
ATOM 1339 N N . VAL A 1 176 ? -11.608 -7.329 12.675 1.00 97.94 176 VAL A N 1
ATOM 1340 C CA . VAL A 1 176 ? -12.254 -6.848 11.458 1.00 97.94 176 VAL A CA 1
ATOM 1341 C C . VAL A 1 176 ? -11.276 -5.958 10.717 1.00 97.94 176 VAL A C 1
ATOM 1343 O O . VAL A 1 176 ? -10.512 -5.205 11.323 1.00 97.94 176 VAL A O 1
ATOM 1346 N N . ILE A 1 177 ? -11.268 -6.079 9.398 1.00 97.44 177 ILE A N 1
ATOM 1347 C CA . ILE A 1 177 ? -10.292 -5.439 8.527 1.00 97.44 177 ILE A CA 1
ATOM 1348 C C . ILE A 1 177 ? -10.996 -4.486 7.569 1.00 97.44 177 ILE A C 1
ATOM 1350 O O . ILE A 1 177 ? -12.114 -4.758 7.139 1.00 97.44 177 ILE A O 1
ATOM 1354 N N . SER A 1 178 ? -10.339 -3.373 7.258 1.00 97.00 178 SER A N 1
ATOM 1355 C CA . SER A 1 178 ? -10.833 -2.384 6.313 1.00 97.00 178 SER A CA 1
ATOM 1356 C C . SER A 1 178 ? -9.727 -1.738 5.496 1.00 97.00 178 SER A C 1
ATOM 1358 O O . SER A 1 178 ? -8.545 -1.770 5.853 1.00 97.00 178 SER A O 1
ATOM 1360 N N . GLY A 1 179 ? -10.156 -1.094 4.422 1.00 93.31 179 GLY A N 1
ATOM 1361 C CA . GLY A 1 179 ? -9.331 -0.397 3.460 1.00 93.31 179 GLY A CA 1
ATOM 1362 C C . GLY A 1 179 ? -10.055 -0.298 2.125 1.00 93.31 179 GLY A C 1
ATOM 1363 O O . GLY A 1 179 ? -10.919 -1.115 1.817 1.00 93.31 179 GLY A O 1
ATOM 1364 N N . GLU A 1 180 ? -9.699 0.700 1.327 1.00 88.94 180 GLU A N 1
ATOM 1365 C CA . GLU A 1 180 ? -10.211 0.869 -0.032 1.00 88.94 180 GLU A CA 1
ATOM 1366 C C . GLU A 1 180 ? -9.028 0.972 -0.998 1.00 88.94 180 GLU A C 1
ATOM 1368 O O . GLU A 1 180 ? -8.007 1.582 -0.674 1.00 88.94 180 GLU A O 1
ATOM 1373 N N . ASN A 1 181 ? -9.178 0.413 -2.200 1.00 89.12 181 ASN A N 1
ATOM 1374 C CA . ASN A 1 181 ? -8.182 0.483 -3.274 1.00 89.12 181 ASN A CA 1
ATOM 1375 C C . ASN A 1 181 ? -6.777 0.042 -2.809 1.00 89.12 181 ASN A C 1
ATOM 1377 O O . ASN A 1 181 ? -6.606 -1.064 -2.302 1.00 89.12 181 ASN A O 1
ATOM 1381 N N . GLU A 1 182 ? -5.760 0.891 -2.981 1.00 86.44 182 GLU A N 1
ATOM 1382 C CA . GLU A 1 182 ? -4.381 0.617 -2.569 1.00 86.44 182 GLU A CA 1
ATOM 1383 C C . GLU A 1 182 ? -4.173 0.476 -1.053 1.00 86.44 182 GLU A C 1
ATOM 1385 O O . GLU A 1 182 ? -3.093 0.065 -0.628 1.00 86.44 182 GLU A O 1
ATOM 1390 N N . ASP A 1 183 ? -5.172 0.832 -0.245 1.00 89.50 183 ASP A N 1
ATOM 1391 C CA . ASP A 1 183 ? -5.140 0.712 1.209 1.00 89.50 183 ASP A CA 1
ATOM 1392 C C . ASP A 1 183 ? -5.953 -0.501 1.714 1.00 89.50 183 ASP A C 1
ATOM 1394 O O . ASP A 1 183 ? -6.174 -0.597 2.921 1.00 89.50 183 ASP A O 1
ATOM 1398 N N . ASP A 1 184 ? -6.379 -1.438 0.849 1.00 89.19 184 ASP A N 1
ATOM 1399 C CA . ASP A 1 184 ? -7.032 -2.685 1.285 1.00 89.19 184 ASP A CA 1
ATOM 1400 C C . ASP A 1 184 ? -6.208 -3.395 2.377 1.00 89.19 184 ASP A C 1
ATOM 1402 O O . ASP A 1 184 ? -4.990 -3.582 2.288 1.00 89.19 184 ASP A O 1
ATOM 1406 N N . GLY A 1 185 ? -6.878 -3.729 3.474 1.00 91.56 185 GLY A N 1
ATOM 1407 C CA . GLY A 1 185 ? -6.257 -4.323 4.646 1.00 91.56 185 GLY A CA 1
ATOM 1408 C C . GLY A 1 185 ? -5.385 -3.412 5.514 1.00 91.56 185 GLY A C 1
ATOM 1409 O O . GLY A 1 185 ? -4.664 -3.916 6.383 1.00 91.56 185 GLY A O 1
ATOM 1410 N N . ARG A 1 186 ? -5.400 -2.091 5.309 1.00 95.81 186 ARG A N 1
ATOM 1411 C CA . ARG A 1 186 ? -4.608 -1.129 6.096 1.00 95.81 186 ARG A CA 1
ATOM 1412 C C . ARG A 1 186 ? -5.092 -0.984 7.534 1.00 95.81 186 ARG A C 1
ATOM 1414 O O . ARG A 1 186 ? -4.262 -0.832 8.434 1.00 95.81 186 ARG A O 1
ATOM 1421 N N . TYR A 1 187 ? -6.401 -0.982 7.744 1.00 97.88 187 TYR A N 1
ATOM 1422 C CA . TYR A 1 187 ? -7.004 -0.715 9.042 1.00 97.88 187 TYR A CA 1
ATOM 1423 C C . TYR A 1 187 ? -7.522 -2.003 9.650 1.00 97.88 187 TYR A C 1
ATOM 1425 O O . TYR A 1 187 ? -8.183 -2.788 8.978 1.00 97.88 187 TYR A O 1
ATOM 1433 N N . VAL A 1 188 ? -7.236 -2.221 10.928 1.00 97.62 188 VAL A N 1
ATOM 1434 C CA . VAL A 1 188 ? -7.757 -3.382 11.648 1.00 97.62 188 VAL A CA 1
ATOM 1435 C C . VAL A 1 188 ? -8.302 -2.924 12.984 1.00 97.62 188 VAL A C 1
ATOM 1437 O O . VAL A 1 188 ? -7.572 -2.306 13.760 1.00 97.62 188 VAL A O 1
ATOM 1440 N N . ALA A 1 189 ? -9.563 -3.247 13.259 1.00 97.94 189 ALA A N 1
ATOM 1441 C CA . ALA A 1 189 ? -10.115 -3.159 14.600 1.00 97.94 189 ALA A CA 1
ATOM 1442 C C . ALA A 1 189 ? -10.171 -4.555 15.218 1.00 97.94 189 ALA A C 1
ATOM 1444 O O . ALA A 1 189 ? -10.430 -5.544 14.539 1.00 97.94 189 ALA A O 1
ATOM 1445 N N . PHE A 1 190 ? -9.860 -4.649 16.500 1.00 96.31 190 PHE A N 1
ATOM 1446 C CA . PHE A 1 190 ? -9.780 -5.917 17.211 1.00 96.31 190 PHE A CA 1
ATOM 1447 C C . PHE A 1 190 ? -9.970 -5.682 18.700 1.00 96.31 190 PHE A C 1
ATOM 1449 O O . PHE A 1 190 ? -9.928 -4.555 19.189 1.00 96.31 190 PHE A O 1
ATOM 1456 N N . THR A 1 191 ? -10.182 -6.756 19.439 1.00 95.00 191 THR A N 1
ATOM 1457 C CA . THR A 1 191 ? -10.516 -6.699 20.852 1.00 95.00 191 THR A CA 1
ATOM 1458 C C . THR A 1 191 ? -9.432 -7.387 21.684 1.00 95.00 191 THR A C 1
ATOM 1460 O O . THR A 1 191 ? -9.020 -8.490 21.341 1.00 95.00 191 THR A O 1
ATOM 1463 N N . MET A 1 192 ? -8.958 -6.771 22.775 1.00 92.00 192 MET A N 1
ATOM 1464 C CA . MET A 1 192 ? -7.942 -7.367 23.667 1.00 92.00 192 MET A CA 1
ATOM 1465 C C . MET A 1 192 ? -7.928 -6.736 25.072 1.00 92.00 192 MET A C 1
ATOM 1467 O O . MET A 1 192 ? -8.512 -5.678 25.295 1.00 92.00 192 MET A O 1
ATOM 1471 N N . TYR A 1 193 ? -7.199 -7.346 26.014 1.00 90.94 193 TYR A N 1
ATOM 1472 C CA . TYR A 1 193 ? -6.846 -6.751 27.317 1.00 90.94 193 TYR A CA 1
ATOM 1473 C C . TYR A 1 193 ? -5.497 -6.013 27.227 1.00 90.94 193 TYR A C 1
ATOM 1475 O O . TYR A 1 193 ? -4.507 -6.389 27.858 1.00 90.94 193 TYR A O 1
ATOM 1483 N N . GLY A 1 194 ? -5.431 -4.995 26.368 1.00 86.56 194 GLY A N 1
ATOM 1484 C CA . GLY A 1 194 ? -4.191 -4.324 25.964 1.00 86.56 194 GLY A CA 1
ATOM 1485 C C . GLY A 1 194 ? -3.611 -3.366 27.008 1.00 86.56 194 GLY A C 1
ATOM 1486 O O . GLY A 1 194 ? -3.563 -2.164 26.763 1.00 86.56 194 GLY A O 1
ATOM 1487 N N . LYS A 1 195 ? -3.137 -3.872 28.157 1.00 89.00 195 LYS A N 1
ATOM 1488 C CA . LYS A 1 195 ? -2.523 -3.041 29.211 1.00 89.00 195 LYS A CA 1
ATOM 1489 C C . LYS A 1 195 ? -1.373 -2.199 28.658 1.00 89.00 195 LYS A C 1
ATOM 1491 O O . LYS A 1 195 ? -0.397 -2.754 28.169 1.00 89.00 195 LYS A O 1
ATOM 1496 N N . GLY A 1 196 ? -1.450 -0.881 28.824 1.00 86.69 196 GLY A N 1
ATOM 1497 C CA . GLY A 1 196 ? -0.427 0.078 28.402 1.00 86.69 196 GLY A CA 1
ATOM 1498 C C . GLY A 1 196 ? -0.510 0.491 26.930 1.00 86.69 196 GLY A C 1
ATOM 1499 O O . GLY A 1 196 ? 0.331 1.266 26.479 1.00 86.69 196 GLY A O 1
ATOM 1500 N N . ILE A 1 197 ? -1.507 0.011 26.181 1.00 90.12 197 ILE A N 1
ATOM 1501 C CA . ILE A 1 197 ? -1.755 0.437 24.799 1.00 90.12 197 ILE A CA 1
ATOM 1502 C C . ILE A 1 197 ? -2.708 1.629 24.833 1.00 90.12 197 ILE A C 1
ATOM 1504 O O . ILE A 1 197 ? -3.843 1.497 25.281 1.00 90.12 197 ILE A O 1
ATOM 1508 N N . ASP A 1 198 ? -2.224 2.792 24.387 1.00 92.00 198 ASP A N 1
ATOM 1509 C CA . ASP A 1 198 ? -2.988 4.050 24.315 1.00 92.00 198 ASP A CA 1
ATOM 1510 C C . ASP A 1 198 ? -3.747 4.387 25.618 1.00 92.00 198 ASP A C 1
ATOM 1512 O O . ASP A 1 198 ? -4.917 4.755 25.606 1.00 92.00 198 ASP A O 1
ATOM 1516 N N . GLY A 1 199 ? -3.088 4.193 26.768 1.00 90.00 199 GLY A N 1
ATOM 1517 C CA . GLY A 1 199 ? -3.652 4.499 28.088 1.00 90.00 199 GLY A CA 1
ATOM 1518 C C . GLY A 1 199 ? -4.567 3.425 28.691 1.00 90.00 199 GLY A C 1
ATOM 1519 O O . GLY A 1 199 ? -4.989 3.590 29.833 1.00 90.00 199 GLY A O 1
ATOM 1520 N N . SER A 1 200 ? -4.835 2.310 27.999 1.00 92.50 200 SER A N 1
ATOM 1521 C CA . SER A 1 200 ? -5.648 1.222 28.565 1.00 92.50 200 SER A CA 1
ATOM 1522 C C . SER A 1 200 ? -4.994 0.610 29.808 1.00 92.50 200 SER A C 1
ATOM 1524 O O . SER A 1 200 ? -3.804 0.277 29.823 1.00 92.50 200 SER A O 1
ATOM 1526 N N . SER A 1 201 ? -5.790 0.400 30.857 1.00 92.12 201 SER A N 1
ATOM 1527 C CA . SER A 1 201 ? -5.356 -0.270 32.087 1.00 92.12 201 SER A CA 1
ATOM 1528 C C . SER A 1 201 ? -5.188 -1.785 31.916 1.00 92.12 201 SER A C 1
ATOM 1530 O O . SER A 1 201 ? -4.516 -2.430 32.726 1.00 92.12 201 SER A O 1
ATOM 1532 N N . GLY A 1 202 ? -5.807 -2.362 30.879 1.00 90.44 202 GLY A N 1
ATOM 1533 C CA . GLY A 1 202 ? -5.923 -3.805 30.668 1.00 90.44 202 GLY A CA 1
ATOM 1534 C C . GLY A 1 202 ? -6.837 -4.517 31.669 1.00 90.44 202 GLY A C 1
ATOM 1535 O O . GLY A 1 202 ? -6.842 -5.745 31.711 1.00 90.44 202 GLY A O 1
ATOM 1536 N N . LYS A 1 203 ? -7.599 -3.776 32.487 1.00 91.81 203 LYS A N 1
ATOM 1537 C CA . LYS A 1 203 ? -8.582 -4.341 33.426 1.00 91.81 203 LYS A CA 1
ATOM 1538 C C . LYS A 1 203 ? -9.798 -4.919 32.703 1.00 91.81 203 LYS A C 1
ATOM 1540 O O . LYS A 1 203 ? -10.360 -5.921 33.140 1.00 91.81 203 LYS A O 1
ATOM 1545 N N . TYR A 1 204 ? -10.190 -4.281 31.608 1.00 92.25 204 TYR A N 1
ATOM 1546 C CA . TYR A 1 204 ? -11.330 -4.669 30.796 1.00 92.25 204 TYR A CA 1
ATOM 1547 C C . TYR A 1 204 ? -10.867 -5.060 29.404 1.00 92.25 204 TYR A C 1
ATOM 1549 O O . TYR A 1 204 ? -9.807 -4.651 28.924 1.00 92.25 204 TYR A O 1
ATOM 1557 N N . ARG A 1 205 ? -11.699 -5.856 28.749 1.00 93.12 205 ARG A N 1
ATOM 1558 C CA . ARG A 1 205 ? -11.579 -6.103 27.327 1.00 93.12 205 ARG A CA 1
ATOM 1559 C C . ARG A 1 205 ? -11.967 -4.827 26.588 1.00 93.12 205 ARG A C 1
ATOM 1561 O O . ARG A 1 205 ? -13.069 -4.328 26.789 1.00 93.12 205 ARG A O 1
ATOM 1568 N N . GLN A 1 206 ? -11.086 -4.328 25.734 1.00 95.19 206 GLN A N 1
ATOM 1569 C CA . GLN A 1 206 ? -11.312 -3.101 24.980 1.00 95.19 206 GLN A CA 1
ATOM 1570 C C . GLN A 1 206 ? -11.209 -3.340 23.480 1.00 95.19 206 GLN A C 1
ATOM 1572 O O . GLN A 1 206 ? -10.558 -4.290 23.038 1.00 95.19 206 GLN A O 1
ATOM 1577 N N . VAL A 1 207 ? -11.828 -2.453 22.706 1.00 97.25 207 VAL A N 1
ATOM 1578 C CA . VAL A 1 207 ? -11.660 -2.383 21.256 1.00 97.25 207 VAL A CA 1
ATOM 1579 C C . VAL A 1 207 ? -10.484 -1.467 20.947 1.00 97.25 207 VAL A C 1
ATOM 1581 O O . VAL A 1 207 ? -10.366 -0.367 21.487 1.00 97.25 207 VAL A O 1
ATOM 1584 N N . PHE A 1 208 ? -9.616 -1.926 20.060 1.00 96.38 208 PHE A N 1
ATOM 1585 C CA . PHE A 1 208 ? -8.475 -1.193 19.543 1.00 96.38 208 PHE A CA 1
ATOM 1586 C C . PHE A 1 208 ? -8.576 -1.091 18.032 1.00 96.38 208 PHE A C 1
ATOM 1588 O O . PHE A 1 208 ? -9.147 -1.959 17.377 1.00 96.38 208 PHE A O 1
ATOM 1595 N N . TRP A 1 209 ? -7.978 -0.040 17.491 1.00 97.81 209 TRP A N 1
ATOM 1596 C CA . TRP A 1 209 ? -7.863 0.216 16.065 1.00 97.81 209 TRP A CA 1
ATOM 1597 C C . TRP A 1 209 ? -6.396 0.419 15.716 1.00 97.81 209 TRP A C 1
ATOM 1599 O O . TRP A 1 209 ? -5.675 1.108 16.443 1.00 97.81 209 TRP A O 1
ATOM 1609 N N . ARG A 1 210 ? -5.939 -0.174 14.612 1.00 96.44 210 ARG A N 1
ATOM 1610 C CA . ARG A 1 210 ? -4.569 -0.029 14.122 1.00 96.44 210 ARG A CA 1
ATOM 1611 C C . ARG A 1 210 ? -4.536 0.406 12.664 1.00 96.44 210 ARG A C 1
ATOM 1613 O O . ARG A 1 210 ? -5.088 -0.271 11.802 1.00 96.44 210 ARG A O 1
ATOM 1620 N N . ASP A 1 211 ? -3.787 1.472 12.392 1.00 96.75 211 ASP A N 1
ATOM 1621 C CA . ASP A 1 211 ? -3.311 1.823 11.053 1.00 96.75 211 ASP A CA 1
ATOM 1622 C C . ASP A 1 211 ? -1.980 1.107 10.815 1.00 96.75 211 ASP A C 1
ATOM 1624 O O . ASP A 1 211 ? -0.942 1.486 11.367 1.00 96.75 211 ASP A O 1
ATOM 1628 N N . ARG A 1 212 ? -1.997 0.053 9.997 1.00 94.88 212 ARG A N 1
ATOM 1629 C CA . ARG A 1 212 ? -0.812 -0.776 9.732 1.00 94.88 212 ARG A CA 1
ATOM 1630 C C . ARG A 1 212 ? 0.281 -0.029 8.974 1.00 94.88 212 ARG A C 1
ATOM 1632 O O . ARG A 1 212 ? 1.455 -0.322 9.173 1.00 94.88 212 ARG A O 1
ATOM 1639 N N . LYS A 1 213 ? -0.088 0.958 8.154 1.00 94.25 213 LYS A N 1
ATOM 1640 C CA . LYS A 1 213 ? 0.849 1.750 7.346 1.00 94.25 213 LYS A CA 1
ATOM 1641 C C . LYS A 1 213 ? 1.573 2.790 8.193 1.00 94.25 213 LYS A C 1
ATOM 1643 O O . LYS A 1 213 ? 2.772 2.984 8.031 1.00 94.25 213 LYS A O 1
ATOM 1648 N N . LYS A 1 214 ? 0.852 3.438 9.115 1.00 94.38 214 LYS A N 1
ATOM 1649 C CA . LYS A 1 214 ? 1.444 4.392 10.071 1.00 94.38 214 LYS A CA 1
ATOM 1650 C C . LYS A 1 214 ? 2.041 3.721 11.311 1.00 94.38 214 LYS A C 1
ATOM 1652 O O . LYS A 1 214 ? 2.770 4.370 12.050 1.00 94.38 214 LYS A O 1
ATOM 1657 N N . GLY A 1 215 ? 1.707 2.456 11.568 1.00 94.00 215 GLY A N 1
ATOM 1658 C CA . GLY A 1 215 ? 2.096 1.748 12.787 1.00 94.00 215 GLY A CA 1
ATOM 1659 C C . GLY A 1 215 ? 1.414 2.282 14.050 1.00 94.00 215 GLY A C 1
ATOM 1660 O O . GLY A 1 215 ? 1.911 2.043 15.142 1.00 94.00 215 GLY A O 1
ATOM 1661 N N . ILE A 1 216 ? 0.296 3.002 13.922 1.00 95.56 216 ILE A N 1
ATOM 1662 C CA . ILE A 1 216 ? -0.410 3.641 15.043 1.00 95.56 216 ILE A CA 1
ATOM 1663 C C . ILE A 1 216 ? -1.484 2.698 15.564 1.00 95.56 216 ILE A C 1
ATOM 1665 O O . ILE A 1 216 ? -2.266 2.175 14.779 1.00 95.56 216 ILE A O 1
ATOM 1669 N N . THR A 1 217 ? -1.545 2.502 16.881 1.00 95.31 217 THR A N 1
ATOM 1670 C CA . THR A 1 217 ? -2.624 1.772 17.561 1.00 95.31 217 THR A CA 1
ATOM 1671 C C . THR A 1 217 ? -3.300 2.670 18.581 1.00 95.31 217 THR A C 1
ATOM 1673 O O . THR A 1 217 ? -2.622 3.300 19.391 1.00 95.31 217 THR A O 1
ATOM 1676 N N . LYS A 1 218 ? -4.630 2.718 18.529 1.00 96.00 218 LYS A N 1
ATOM 1677 C CA . LYS A 1 218 ? -5.481 3.539 19.390 1.00 96.00 218 LYS A CA 1
ATOM 1678 C C . LYS A 1 218 ? -6.463 2.671 20.162 1.00 96.00 218 LYS A C 1
ATOM 1680 O O . LYS A 1 218 ? -6.965 1.678 19.634 1.00 96.00 218 LYS A O 1
ATOM 1685 N N . LEU A 1 219 ? -6.748 3.075 21.392 1.00 96.19 219 LEU A N 1
ATOM 1686 C CA . LEU A 1 219 ? -7.885 2.598 22.167 1.00 96.19 219 LEU A CA 1
ATOM 1687 C C . LEU A 1 219 ? -9.148 3.259 21.598 1.00 96.19 219 LEU A C 1
ATOM 1689 O O . LEU A 1 219 ? -9.235 4.484 21.555 1.00 96.19 219 LEU A O 1
ATOM 1693 N N . VAL A 1 220 ? -10.097 2.447 21.135 1.00 97.62 220 VAL A N 1
ATOM 1694 C CA . VAL A 1 220 ? -11.360 2.894 20.518 1.00 97.62 220 VAL A CA 1
ATOM 1695 C C . VAL A 1 220 ? -12.431 3.091 21.581 1.00 97.62 220 VAL A C 1
ATOM 1697 O O . VAL A 1 220 ? -13.108 4.113 21.604 1.00 97.62 220 VAL A O 1
ATOM 1700 N N . SER A 1 221 ? -12.572 2.127 22.492 1.00 96.50 221 SER A N 1
ATOM 1701 C CA . SER A 1 221 ? -13.561 2.151 23.572 1.00 96.50 221 SER A CA 1
ATOM 1702 C C . SER A 1 221 ? -13.101 3.043 24.730 1.00 96.50 221 SER A C 1
ATOM 1704 O O . SER A 1 221 ? -12.802 2.582 25.834 1.00 96.50 221 SER A O 1
ATOM 1706 N N . LYS A 1 222 ? -13.018 4.343 24.443 1.00 95.44 222 LYS A N 1
ATOM 1707 C CA . LYS A 1 222 ? -12.678 5.419 25.375 1.00 95.44 222 LYS A CA 1
ATOM 1708 C C . LYS A 1 222 ? -13.636 6.595 25.234 1.00 95.44 222 LYS A C 1
ATOM 1710 O O . LYS A 1 222 ? -14.264 6.778 24.193 1.00 95.44 222 LYS A O 1
ATOM 1715 N N . THR A 1 223 ? -13.742 7.391 26.287 1.00 92.88 223 THR A N 1
ATOM 1716 C CA . THR A 1 223 ? -14.526 8.624 26.300 1.00 92.88 223 THR A CA 1
ATOM 1717 C C . THR A 1 223 ? -13.900 9.674 25.372 1.00 92.88 223 THR A C 1
ATOM 1719 O O . THR A 1 223 ? -12.712 9.582 25.037 1.00 92.88 223 THR A O 1
ATOM 1722 N N . PRO A 1 224 ? -14.640 10.736 25.002 1.00 88.31 224 PRO A N 1
ATOM 1723 C CA . PRO A 1 224 ? -14.080 11.856 24.240 1.00 88.31 224 PRO A CA 1
ATOM 1724 C C . PRO A 1 224 ? -12.892 12.556 24.923 1.00 88.31 224 PRO A C 1
ATOM 1726 O O . PRO A 1 224 ? -12.058 13.148 24.245 1.00 88.31 224 PRO A O 1
ATOM 1729 N N . THR A 1 225 ? -12.787 12.477 26.254 1.00 89.62 225 THR A N 1
ATOM 1730 C CA . THR A 1 225 ? -11.647 13.006 27.026 1.00 89.62 225 THR A CA 1
ATOM 1731 C C . THR A 1 225 ? -10.457 12.044 27.086 1.00 89.62 225 THR A C 1
ATOM 1733 O O . THR A 1 225 ? -9.413 12.394 27.632 1.00 89.62 225 THR A O 1
ATOM 1736 N N . GLY A 1 226 ? -10.583 10.852 26.498 1.00 91.38 226 GLY A N 1
ATOM 1737 C CA . GLY A 1 226 ? -9.534 9.840 26.422 1.00 91.38 226 GLY A CA 1
ATOM 1738 C C . GLY A 1 226 ? -9.534 8.831 27.570 1.00 91.38 226 GLY A C 1
ATOM 1739 O O . GLY A 1 226 ? -8.628 8.002 27.633 1.00 91.38 226 GLY A O 1
ATOM 1740 N N . GLU A 1 227 ? -10.525 8.867 28.463 1.00 94.12 227 GLU A N 1
ATOM 1741 C CA . GLU A 1 227 ? -10.632 7.904 29.560 1.00 94.12 227 GLU A CA 1
ATOM 1742 C C . GLU A 1 227 ? -11.094 6.544 29.041 1.00 94.12 227 GLU A C 1
ATOM 1744 O O . GLU A 1 227 ? -12.012 6.449 28.234 1.00 94.12 227 GLU A O 1
ATOM 1749 N N . GLU A 1 228 ? -10.481 5.466 29.517 1.00 95.69 228 GLU A N 1
ATOM 1750 C CA . GLU A 1 228 ? -10.876 4.110 29.140 1.00 95.69 228 GLU A CA 1
ATOM 1751 C C . GLU A 1 228 ? -12.340 3.807 29.525 1.00 95.69 228 GLU A C 1
ATOM 1753 O O . GLU A 1 228 ? -12.819 4.197 30.595 1.00 95.69 228 GLU A O 1
ATOM 1758 N N . GLY A 1 229 ? -13.052 3.067 28.668 1.00 95.12 229 GLY A N 1
ATOM 1759 C CA . GLY A 1 229 ? -14.377 2.542 28.980 1.00 95.12 229 GLY A CA 1
ATOM 1760 C C . GLY A 1 229 ? -14.352 1.673 30.241 1.00 95.12 229 GLY A C 1
ATOM 1761 O O . GLY A 1 229 ? -13.561 0.736 30.353 1.00 95.12 229 GLY A O 1
ATOM 1762 N N . ASN A 1 230 ? -15.233 1.953 31.197 1.00 94.44 230 ASN A N 1
ATOM 1763 C CA . ASN A 1 230 ? -15.265 1.313 32.517 1.00 94.44 230 ASN A CA 1
ATOM 1764 C C . ASN A 1 230 ? -15.895 -0.101 32.529 1.00 94.44 230 ASN A C 1
ATOM 1766 O O . ASN A 1 230 ? -16.212 -0.632 33.597 1.00 94.44 230 ASN A O 1
ATOM 1770 N N . GLY A 1 231 ? -16.056 -0.715 31.355 1.00 94.12 231 GLY A N 1
ATOM 1771 C CA . GLY A 1 231 ? -16.655 -2.026 31.141 1.00 94.12 231 GLY A CA 1
ATOM 1772 C C . GLY A 1 231 ? -16.093 -2.705 29.891 1.00 94.12 231 GLY A C 1
ATOM 1773 O O . GLY A 1 231 ? -15.372 -2.102 29.099 1.00 94.12 231 GLY A O 1
ATOM 1774 N N . ASN A 1 232 ? -16.403 -3.991 29.724 1.00 94.44 232 ASN A N 1
ATOM 1775 C CA . ASN A 1 232 ? -15.908 -4.764 28.585 1.00 94.44 232 ASN A CA 1
ATOM 1776 C C . ASN A 1 232 ? -16.593 -4.342 27.273 1.00 94.44 232 ASN A C 1
ATOM 1778 O O . ASN A 1 232 ? -17.813 -4.175 27.245 1.00 94.44 232 ASN A O 1
ATOM 1782 N N . SER A 1 233 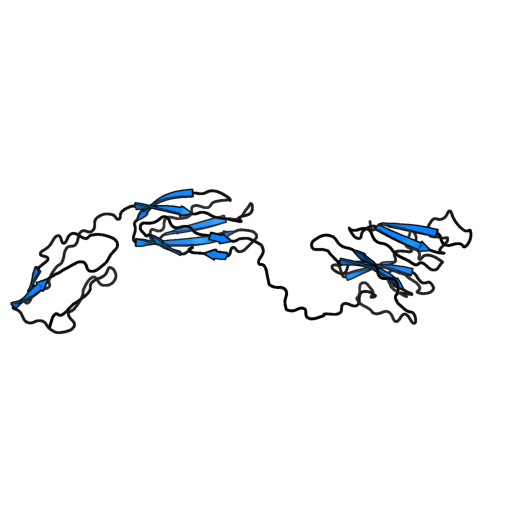? -15.813 -4.266 26.194 1.00 95.56 233 SER A N 1
ATOM 1783 C CA . SER A 1 233 ? -16.254 -3.952 24.830 1.00 95.56 233 SER A CA 1
ATOM 1784 C C . SER A 1 233 ? -15.911 -5.080 23.842 1.00 95.56 233 SER A C 1
ATOM 1786 O O . SER A 1 233 ? -14.927 -5.802 24.039 1.00 95.56 233 SER A O 1
ATOM 1788 N N . PHE A 1 234 ? -16.728 -5.261 22.797 1.00 94.25 234 PHE A N 1
ATOM 1789 C CA . PHE A 1 234 ? -16.703 -6.428 21.899 1.00 94.25 234 PHE A CA 1
ATOM 1790 C C . PHE A 1 234 ? -17.211 -6.116 20.483 1.00 94.25 234 PHE A C 1
ATOM 1792 O O . PHE A 1 234 ? -17.734 -5.036 20.223 1.00 94.25 234 PHE A O 1
ATOM 1799 N N . SER A 1 235 ? -17.118 -7.118 19.600 1.00 96.50 235 SER A N 1
ATOM 1800 C CA . SER A 1 235 ? -17.783 -7.155 18.288 1.00 96.50 235 SER A CA 1
ATOM 1801 C C . SER A 1 235 ? -17.573 -5.892 17.434 1.00 96.50 235 SER A C 1
ATOM 1803 O O . SER A 1 235 ? -18.556 -5.293 16.995 1.00 96.50 235 SER A O 1
ATOM 1805 N N . PRO A 1 236 ? -16.325 -5.437 17.206 1.00 98.00 236 PRO A N 1
ATOM 1806 C CA . PRO A 1 236 ? -16.114 -4.257 16.384 1.00 98.00 236 PRO A CA 1
ATOM 1807 C C . PRO A 1 236 ? -16.542 -4.511 14.934 1.00 98.00 236 PRO A C 1
ATOM 1809 O O . PRO A 1 236 ? -16.328 -5.591 14.391 1.00 98.00 236 PRO A O 1
ATOM 1812 N N . SER A 1 237 ? -17.079 -3.482 14.291 1.00 98.38 237 SER A N 1
ATOM 1813 C CA . SER A 1 237 ? -17.219 -3.357 12.841 1.00 98.38 237 SER A CA 1
ATOM 1814 C C . SER A 1 237 ? -16.661 -2.001 12.423 1.00 98.38 237 SER A C 1
ATOM 1816 O O . SER A 1 237 ? -16.739 -1.034 13.179 1.00 98.38 237 SER A O 1
ATOM 1818 N N . ILE A 1 238 ? -16.055 -1.928 11.245 1.00 98.44 238 ILE A N 1
ATOM 1819 C CA . ILE A 1 238 ? -15.270 -0.777 10.794 1.00 98.44 238 ILE A CA 1
ATOM 1820 C C . ILE A 1 238 ? -15.750 -0.320 9.411 1.00 98.44 238 ILE A C 1
ATOM 1822 O O . ILE A 1 238 ? -16.057 -1.145 8.552 1.00 98.44 238 ILE A O 1
ATOM 1826 N N . SER A 1 239 ? -15.853 0.995 9.201 1.00 97.69 239 SER A N 1
ATOM 1827 C CA . SER A 1 239 ? -16.218 1.583 7.906 1.00 97.69 239 SER A CA 1
ATOM 1828 C C . SER A 1 239 ? -15.142 1.333 6.855 1.00 97.69 239 SER A C 1
ATOM 1830 O O . SER A 1 239 ? -13.969 1.254 7.200 1.00 97.69 239 SER A O 1
ATOM 1832 N N . ALA A 1 240 ? -15.517 1.316 5.570 1.00 95.31 240 ALA A N 1
ATOM 1833 C CA . ALA A 1 240 ? -14.612 1.027 4.449 1.00 95.31 240 ALA A CA 1
ATOM 1834 C C . ALA A 1 240 ? -13.323 1.883 4.460 1.00 95.31 240 ALA A C 1
ATOM 1836 O O . ALA A 1 240 ? -12.211 1.354 4.412 1.00 95.31 240 ALA A O 1
ATOM 1837 N N . ASN A 1 241 ? -13.452 3.190 4.695 1.00 94.44 241 ASN A N 1
ATOM 1838 C CA . ASN A 1 241 ? -12.321 4.116 4.835 1.00 94.44 241 ASN A CA 1
ATOM 1839 C C . ASN A 1 241 ? -11.507 3.976 6.145 1.00 94.44 241 ASN A C 1
ATOM 1841 O O . ASN A 1 241 ? -10.547 4.717 6.357 1.00 94.44 241 ASN A O 1
ATOM 1845 N N . GLY A 1 242 ? -11.903 3.076 7.047 1.00 96.50 242 GLY A N 1
ATOM 1846 C CA . GLY A 1 242 ? -11.232 2.776 8.306 1.00 96.50 242 GLY A CA 1
ATOM 1847 C C . GLY A 1 242 ? -11.374 3.828 9.404 1.00 96.50 242 GLY A C 1
ATOM 1848 O O . GLY A 1 242 ? -10.676 3.715 10.407 1.00 96.50 242 GLY A O 1
ATOM 1849 N N . ARG A 1 243 ? -12.214 4.857 9.234 1.00 96.19 243 ARG A N 1
ATOM 1850 C CA . ARG A 1 243 ? -12.304 6.004 10.160 1.00 96.19 243 ARG A CA 1
ATOM 1851 C C . ARG A 1 243 ? -13.448 5.942 11.166 1.00 96.19 243 ARG A C 1
ATOM 1853 O O . ARG A 1 243 ? -13.446 6.732 12.100 1.00 96.19 243 ARG A O 1
ATOM 1860 N N . SER A 1 244 ? -14.387 5.022 11.011 1.00 98.19 244 SER A N 1
ATOM 1861 C CA . SER A 1 244 ? -15.515 4.855 11.924 1.00 98.19 244 SER A CA 1
ATOM 1862 C C . SER A 1 244 ? -15.536 3.415 12.420 1.00 98.19 244 SER A C 1
ATOM 1864 O O . SER A 1 244 ? -15.437 2.488 11.617 1.00 98.19 244 SER A O 1
ATOM 1866 N N . VAL A 1 245 ? -15.659 3.214 13.730 1.00 98.25 245 VAL A N 1
ATOM 1867 C CA . VAL A 1 245 ? -15.756 1.885 14.348 1.00 98.25 245 VAL A CA 1
ATOM 1868 C C . VAL A 1 245 ? -17.008 1.834 15.209 1.00 98.25 245 VAL A C 1
ATOM 1870 O O . VAL A 1 245 ? -17.134 2.606 16.155 1.00 98.25 245 VAL A O 1
ATOM 1873 N N . VAL A 1 246 ? -17.918 0.913 14.901 1.00 98.06 246 VAL A N 1
ATOM 1874 C CA . VAL A 1 246 ? -19.052 0.583 15.772 1.00 98.06 246 VAL A CA 1
ATOM 1875 C C . VAL A 1 246 ? -18.729 -0.659 16.591 1.00 98.06 246 VAL A C 1
ATOM 1877 O O . VAL A 1 246 ? -18.068 -1.567 16.092 1.00 98.06 246 VAL A O 1
ATOM 1880 N N . PHE A 1 247 ? -19.153 -0.706 17.848 1.00 97.69 247 PHE A N 1
ATOM 1881 C CA . PHE A 1 247 ? -18.852 -1.823 18.745 1.00 97.69 247 PHE A CA 1
ATOM 1882 C C . PHE A 1 247 ? -19.874 -1.941 19.875 1.00 97.69 247 PHE A C 1
ATOM 1884 O O . PHE A 1 247 ? -20.544 -0.971 20.225 1.00 97.69 247 PHE A O 1
ATOM 1891 N N . GLU A 1 248 ? -19.966 -3.131 20.464 1.00 96.31 248 GLU A N 1
ATOM 1892 C CA . GLU A 1 248 ? -20.783 -3.394 21.650 1.00 96.31 248 GLU A CA 1
ATOM 1893 C C . GLU A 1 248 ? -20.000 -3.087 22.932 1.00 96.31 248 GLU A C 1
ATOM 1895 O O . GLU A 1 248 ? -18.803 -3.375 23.005 1.00 96.31 248 GLU A O 1
ATOM 1900 N N . THR A 1 249 ? -20.649 -2.581 23.982 1.00 95.12 249 THR A N 1
ATOM 1901 C CA . THR A 1 249 ? -19.980 -2.278 25.255 1.00 95.12 249 THR A CA 1
ATOM 1902 C C . THR A 1 249 ? -20.894 -2.384 26.471 1.00 95.12 249 THR A C 1
ATOM 1904 O O . THR A 1 249 ? -22.067 -2.049 26.394 1.00 95.12 249 THR A O 1
ATOM 1907 N N . TYR A 1 250 ? -20.345 -2.831 27.605 1.00 94.50 250 TYR A N 1
ATOM 1908 C CA . TYR A 1 250 ? -20.951 -2.675 28.939 1.00 94.50 250 TYR A CA 1
ATOM 1909 C C . TYR A 1 250 ? -20.493 -1.385 29.645 1.00 94.50 250 TYR A C 1
ATOM 1911 O O . TYR A 1 250 ? -20.796 -1.187 30.822 1.00 94.50 250 TYR A O 1
ATOM 1919 N N . ALA A 1 251 ? -19.660 -0.564 29.000 1.00 94.12 251 ALA A N 1
ATOM 1920 C CA . ALA A 1 251 ? -19.112 0.634 29.613 1.00 94.12 251 ALA A CA 1
ATOM 1921 C C . ALA A 1 251 ? -20.172 1.738 29.693 1.00 94.12 251 ALA A C 1
ATOM 1923 O O . ALA A 1 251 ? -20.679 2.211 28.681 1.00 94.12 251 ALA A O 1
ATOM 1924 N N . THR A 1 252 ? -20.444 2.197 30.907 1.00 92.31 252 THR A N 1
ATOM 1925 C CA . THR A 1 252 ? -21.447 3.225 31.195 1.00 92.31 252 THR A CA 1
ATOM 1926 C C . THR A 1 252 ? -20.925 4.651 31.006 1.00 92.31 252 THR A C 1
ATOM 1928 O O . THR A 1 252 ? -21.689 5.608 30.904 1.00 92.31 252 THR A O 1
ATOM 1931 N N . ASN A 1 253 ? -19.603 4.826 30.933 1.00 91.88 253 ASN A N 1
ATOM 1932 C CA . ASN A 1 253 ? -18.970 6.139 30.793 1.00 91.88 253 ASN A CA 1
ATOM 1933 C C . ASN A 1 253 ? -18.746 6.584 29.336 1.00 91.88 253 ASN A C 1
ATOM 1935 O O . ASN A 1 253 ? -18.235 7.682 29.135 1.00 91.88 253 ASN A O 1
ATOM 1939 N N . LEU A 1 254 ? -19.109 5.781 28.326 1.00 90.69 254 LEU A N 1
ATOM 1940 C CA . LEU A 1 254 ? -18.852 6.125 26.917 1.00 90.69 254 LEU A CA 1
ATOM 1941 C C . LEU A 1 254 ? -19.907 7.056 26.307 1.00 90.69 254 LEU A C 1
ATOM 1943 O O . LEU A 1 254 ? -19.555 7.960 25.554 1.00 90.69 254 LEU A O 1
ATOM 1947 N N . THR A 1 255 ? -21.185 6.867 26.643 1.00 79.44 255 THR A N 1
ATOM 1948 C CA . THR A 1 255 ? -22.308 7.652 26.091 1.00 79.44 255 THR A CA 1
ATOM 1949 C C . THR A 1 255 ? -23.055 8.470 27.148 1.00 79.44 255 THR A C 1
ATOM 1951 O O . THR A 1 255 ? -23.944 9.247 26.803 1.00 79.44 255 THR A O 1
ATOM 1954 N N . GLY A 1 256 ? -22.689 8.336 28.430 1.00 71.00 256 GLY A N 1
ATOM 1955 C CA . GLY A 1 256 ? -23.150 9.155 29.561 1.00 71.00 256 GLY A CA 1
ATOM 1956 C C . GLY A 1 256 ? -24.627 9.012 29.956 1.00 71.00 256 GLY A C 1
ATOM 1957 O O . GLY A 1 256 ? -24.988 9.411 31.061 1.00 71.00 256 GLY A O 1
ATOM 1958 N N . ASN A 1 257 ? -25.470 8.440 29.092 1.00 71.81 257 ASN A N 1
ATOM 1959 C CA . ASN A 1 257 ? -26.929 8.479 29.218 1.00 71.81 257 ASN A CA 1
ATOM 1960 C C . ASN A 1 257 ? -27.598 7.101 29.358 1.00 71.81 257 ASN A C 1
ATOM 1962 O O . ASN A 1 257 ? -28.799 7.064 29.622 1.00 71.81 257 ASN A O 1
ATOM 1966 N N . ASP A 1 258 ? -26.856 5.994 29.228 1.00 72.19 258 ASP A N 1
ATOM 1967 C CA . ASP A 1 258 ? -27.361 4.645 29.510 1.00 72.19 258 ASP A CA 1
ATOM 1968 C C . ASP A 1 258 ? -26.492 3.936 30.563 1.00 72.19 258 ASP A C 1
ATOM 1970 O O . ASP A 1 258 ? -25.284 3.775 30.409 1.00 72.19 258 ASP A O 1
ATOM 1974 N N . ASN A 1 259 ? -27.126 3.573 31.681 1.00 76.19 259 ASN A N 1
ATOM 1975 C CA . ASN A 1 259 ? -26.500 2.997 32.876 1.00 76.19 259 ASN A CA 1
ATOM 1976 C C . ASN A 1 259 ? -27.228 1.727 33.350 1.00 76.19 259 ASN A C 1
ATOM 1978 O O . ASN A 1 259 ? -27.112 1.337 34.513 1.00 76.19 259 ASN A O 1
ATOM 1982 N N . ASN A 1 260 ? -28.027 1.098 32.487 1.00 80.62 260 ASN A N 1
ATOM 1983 C CA . ASN A 1 260 ? -28.878 -0.035 32.861 1.00 80.62 260 ASN A CA 1
ATOM 1984 C C . ASN A 1 260 ? -28.105 -1.361 33.082 1.00 80.62 260 ASN A C 1
ATOM 1986 O O . ASN A 1 260 ? -28.696 -2.350 33.516 1.00 80.62 260 ASN A O 1
ATOM 1990 N N . GLY A 1 261 ? -26.793 -1.382 32.815 1.00 76.81 261 GLY A N 1
ATOM 1991 C CA . GLY A 1 261 ? -25.922 -2.551 32.989 1.00 76.81 261 GLY A CA 1
ATOM 1992 C C . GLY A 1 261 ? -26.024 -3.593 31.869 1.00 76.81 261 GLY A C 1
ATOM 1993 O O . GLY A 1 261 ? -25.515 -4.706 32.019 1.00 76.81 261 GLY A O 1
ATOM 1994 N N . VAL A 1 262 ? -26.675 -3.252 30.759 1.00 86.88 262 VAL A N 1
ATOM 1995 C CA . VAL A 1 262 ? -26.801 -4.070 29.547 1.00 86.88 262 VAL A CA 1
ATOM 1996 C C . VAL A 1 262 ? -25.808 -3.570 28.488 1.00 86.88 262 VAL A C 1
ATOM 1998 O O . VAL A 1 262 ? -25.170 -2.537 28.664 1.00 86.88 262 VAL A O 1
ATOM 2001 N N . ARG A 1 263 ? -25.584 -4.361 27.428 1.00 89.19 263 ARG A N 1
ATOM 2002 C CA . ARG A 1 263 ? -24.717 -3.950 26.315 1.00 89.19 263 ARG A CA 1
ATOM 2003 C C . ARG A 1 263 ? -25.409 -2.931 25.426 1.00 89.19 263 ARG A C 1
ATOM 2005 O O . ARG A 1 263 ? -26.490 -3.221 24.920 1.00 89.19 263 ARG A O 1
ATOM 2012 N N . ASP A 1 264 ? -24.682 -1.868 25.117 1.00 91.81 264 ASP A N 1
ATOM 2013 C CA . ASP A 1 264 ? -25.054 -0.862 24.129 1.00 91.81 264 ASP A CA 1
ATOM 2014 C C . ASP A 1 264 ? -24.144 -0.916 22.905 1.00 91.81 264 ASP A C 1
ATOM 2016 O O . ASP A 1 264 ? -23.048 -1.480 22.951 1.00 91.81 264 ASP A O 1
ATOM 2020 N N . VAL A 1 265 ? -24.586 -0.301 21.806 1.00 94.62 265 VAL A N 1
ATOM 2021 C CA . VAL A 1 265 ? -23.778 -0.120 20.594 1.00 94.62 265 VAL A CA 1
ATOM 2022 C C . VAL A 1 265 ? -23.306 1.326 20.518 1.00 94.62 265 VAL A C 1
ATOM 2024 O O . VAL A 1 265 ? -24.114 2.251 20.487 1.00 94.62 265 VAL A O 1
ATOM 2027 N N . CYS A 1 266 ? -21.991 1.515 20.462 1.00 94.00 266 CYS A N 1
ATOM 2028 C CA . CYS A 1 266 ? -21.349 2.822 20.364 1.00 94.00 266 CYS A CA 1
ATOM 2029 C C . CYS A 1 266 ? -20.655 2.989 19.012 1.00 94.00 266 CYS A C 1
ATOM 2031 O O . CYS A 1 266 ? -20.173 2.015 18.435 1.00 94.00 266 CYS A O 1
ATOM 2033 N N . LEU A 1 267 ? -20.569 4.233 18.538 1.00 95.25 267 LEU A N 1
ATOM 2034 C CA . LEU A 1 267 ? -19.770 4.639 17.384 1.00 95.25 267 LEU A CA 1
ATOM 2035 C C . LEU A 1 267 ? -18.580 5.468 17.874 1.00 95.25 267 LEU A C 1
ATOM 2037 O O . LEU A 1 267 ? -18.751 6.427 18.622 1.00 95.25 267 LEU A O 1
ATOM 2041 N N . TRP A 1 268 ? -17.391 5.114 17.410 1.00 96.31 268 TRP A N 1
ATOM 2042 C CA . TRP A 1 268 ? -16.180 5.910 17.537 1.00 96.31 268 TRP A CA 1
ATOM 2043 C C . TRP A 1 268 ? -15.743 6.405 16.161 1.00 96.31 268 TRP A C 1
ATOM 2045 O O . TRP A 1 268 ? -15.799 5.656 15.183 1.00 96.31 268 TRP A O 1
ATOM 2055 N N . GLU A 1 269 ? -15.274 7.648 16.097 1.00 95.50 269 GLU A N 1
ATOM 2056 C CA . GLU A 1 269 ? -14.750 8.258 14.879 1.00 95.50 269 GLU A CA 1
ATOM 2057 C C . GLU A 1 269 ? -13.313 8.735 15.087 1.00 95.50 269 GLU A C 1
ATOM 2059 O O . GLU A 1 269 ? -12.974 9.381 16.080 1.00 95.50 269 GLU A O 1
ATOM 2064 N N . GLU A 1 270 ? -12.467 8.416 14.115 1.00 91.56 270 GLU A N 1
ATOM 2065 C CA . GLU A 1 270 ? -11.097 8.891 14.024 1.00 91.56 270 GLU A CA 1
ATOM 2066 C C . GLU A 1 270 ? -11.088 10.324 13.474 1.00 91.56 270 GLU A C 1
ATOM 2068 O O . GLU A 1 270 ? -11.250 10.543 12.265 1.00 91.56 270 GLU A O 1
ATOM 2073 N N . THR A 1 271 ? -10.873 11.284 14.376 1.00 76.56 271 THR A N 1
ATOM 2074 C CA . THR A 1 271 ? -10.670 12.710 14.069 1.00 76.56 271 THR A CA 1
ATOM 2075 C C . THR A 1 271 ? -9.346 12.956 13.353 1.00 76.56 271 THR A C 1
ATOM 2077 O O . THR A 1 271 ? -8.302 12.556 13.922 1.00 76.56 271 THR A O 1
#

pLDDT: mean 78.63, std 13.98, range [47.22, 98.44]

Radius of gyration: 38.81 Å; Cα contacts (8 Å, |Δi|>4): 546; chains: 1; bounding box: 81×36×100 Å

Solvent-accessible surface area (backbone atoms only — not comparable to full-atom values): 16242 Å² total; per-residue (Å²): 132,92,84,77,62,76,70,52,99,90,35,91,70,66,67,60,94,59,91,78,60,73,71,41,77,48,75,61,75,88,88,76,70,80,50,82,61,43,65,76,39,83,48,54,52,62,42,57,101,60,87,86,80,81,44,73,50,46,80,78,55,64,58,24,61,40,41,47,49,64,49,62,64,57,92,72,34,30,40,37,47,40,40,79,82,67,60,60,76,63,74,54,65,62,80,62,78,49,76,80,49,62,40,47,37,63,40,47,40,42,53,45,81,74,48,45,101,61,83,54,54,69,40,71,40,54,51,64,40,51,89,62,66,52,68,28,45,35,45,41,60,82,81,84,68,77,74,70,78,83,71,88,75,88,77,83,73,88,35,32,52,87,66,46,73,60,86,41,98,54,71,75,47,61,75,35,74,19,33,57,82,97,39,55,70,33,23,38,35,32,25,30,28,46,43,71,34,63,77,30,80,34,85,40,37,30,32,32,38,29,38,64,86,80,42,43,38,43,57,52,54,37,24,98,89,64,48,64,34,80,27,46,30,44,75,51,43,62,37,56,85,49,42,37,38,38,28,38,27,47,29,43,65,56,78,73,77,60,77,87,78,58,78,45,80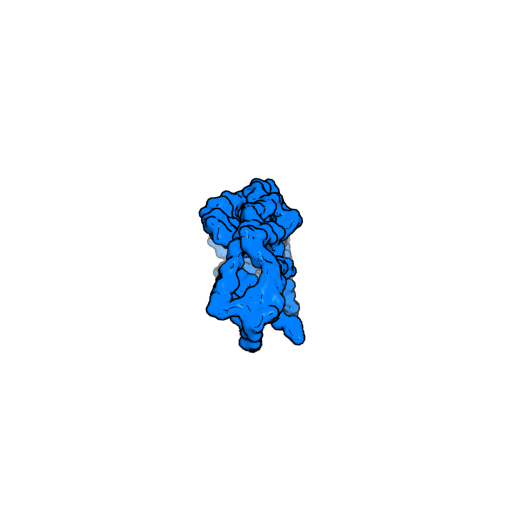,48,79,40,73,71,127

Sequence (271 aa):
MIQTAVLDSAHLTAYFPQQLDSGQHYTIAQISGPRTCNLLSQNQGVVSNSDILISVGCGHPPLTLFKINVVGVDSGETFLFSDSHGRGPAQFRSPVTFNWGGFPQGDYYLIKQTGGPRQCIMTNNEGIVGENSITILADCRKPFIPPAAPSNTYDLVSRSTDNKTLSSYYESWAPVISGENEDDGRYVAFTMYGKGIDGSSGKYRQVFWRDRKKGITKLVSKTPTGEEGNGNSFSPSISANGRSVVFETYATNLTGNDNNGVRDVCLWEET

Mean predicted aligned error: 18.32 Å

Nearest PDB structures (foldseek):
  8zv8-assembly1_C  TM=5.104E-01  e=2.216E-01  Homo sapiens
  5o3v-assembly1_B  TM=5.233E-01  e=1.852E+00  Gypsophila vaccaria
  6fwv-assembly2_B  TM=3.171E-01  e=6.075E-01  Bacillus anthracis
  5o3w-assembly2_B  TM=5.956E-01  e=4.815E+00  Gypsophila vaccaria
  5o3x-assembly1_A  TM=2.250E-01  e=5.355E+00  Gypsophila vaccaria